Protein AF-0000000084939667 (afdb_homodimer)

Organism: Mesoplasma florum (strain ATCC 33453 / NBRC 100688 / NCTC 11704 / L1) (NCBI:txid265311)

Radius of gyration: 20.62 Å; Cα contacts (8 Å, |Δi|>4): 436; chains: 2; bounding box: 45×60×53 Å

InterPro domains:
  IPR002481 Ferric-uptake regulator [PF01475] (23-141)
  IPR002481 Ferric-uptake regulator [PTHR33202] (14-150)
  IPR036388 Winged helix-like DNA-binding domain superfamily [G3DSA:1.10.10.10] (3-91)
  IPR036390 Winged helix DNA-binding domain superfamily [SSF46785] (15-146)
  IPR043135 Ferric-uptake regulator, C-terminal domain [G3DSA:3.30.1490.190] (92-151)

Structure (mmCIF, N/CA/C/O backbone):
data_AF-0000000084939667-model_v1
#
loop_
_entity.id
_entity.type
_entity.pdbx_description
1 polymer 'Ferric uptake regulation protein'
#
loop_
_atom_site.group_PDB
_atom_site.id
_atom_site.type_symbol
_atom_site.label_atom_id
_atom_site.label_alt_id
_atom_site.label_comp_id
_atom_site.label_asym_id
_atom_site.label_entity_id
_atom_site.label_seq_id
_atom_site.pdbx_PDB_ins_code
_atom_site.Cartn_x
_atom_site.Cartn_y
_atom_site.Cartn_z
_atom_site.occupancy
_atom_site.B_iso_or_equiv
_atom_site.auth_seq_id
_atom_site.auth_comp_id
_atom_site.auth_asym_id
_atom_site.auth_atom_id
_atom_site.pdbx_PDB_model_num
ATOM 1 N N . MET A 1 1 ? 7.684 -29.828 5.605 1 62.41 1 MET A N 1
ATOM 2 C CA . MET A 1 1 ? 7.016 -29.484 4.355 1 62.41 1 MET A CA 1
ATOM 3 C C . MET A 1 1 ? 5.699 -28.766 4.629 1 62.41 1 MET A C 1
ATOM 5 O O . MET A 1 1 ? 4.977 -29.109 5.566 1 62.41 1 MET A O 1
ATOM 9 N N . LEU A 1 2 ? 5.535 -27.562 4.109 1 77.56 2 LEU A N 1
ATOM 10 C CA . LEU A 1 2 ? 4.297 -26.844 4.371 1 77.56 2 LEU A CA 1
ATOM 11 C C . LEU A 1 2 ? 3.088 -27.656 3.92 1 77.56 2 LEU A C 1
ATOM 13 O O . LEU A 1 2 ? 3.07 -28.172 2.805 1 77.56 2 LEU A O 1
ATOM 17 N N . LYS A 1 3 ? 2.248 -28.031 4.852 1 85.5 3 LYS A N 1
ATOM 18 C CA . LYS A 1 3 ? 1.064 -28.828 4.559 1 85.5 3 LYS A CA 1
ATOM 19 C C . LYS A 1 3 ? -0.112 -27.953 4.156 1 85.5 3 LYS A C 1
ATOM 21 O O . LYS A 1 3 ? -0.492 -27.031 4.895 1 85.5 3 LYS A O 1
ATOM 26 N N . LEU A 1 4 ? -0.623 -28.25 2.922 1 91.44 4 LEU A N 1
ATOM 27 C CA . LEU A 1 4 ? -1.782 -27.547 2.393 1 91.44 4 LEU A CA 1
ATOM 28 C C . LEU A 1 4 ? -3.045 -28.391 2.525 1 91.44 4 LEU A C 1
ATOM 30 O O . LEU A 1 4 ? -2.992 -29.609 2.395 1 91.44 4 LEU A O 1
ATOM 34 N N . ASN A 1 5 ? -4.09 -27.797 2.82 1 92.56 5 ASN A N 1
ATOM 35 C CA . ASN A 1 5 ? -5.359 -28.516 2.725 1 92.56 5 ASN A CA 1
ATOM 36 C C . ASN A 1 5 ? -5.809 -28.672 1.274 1 92.56 5 ASN A C 1
ATOM 38 O O . ASN A 1 5 ? -5.133 -28.188 0.358 1 92.56 5 ASN A O 1
ATOM 42 N N . LYS A 1 6 ? -6.887 -29.359 1.084 1 93.25 6 LYS A N 1
ATOM 43 C CA . LYS A 1 6 ? -7.309 -29.688 -0.272 1 93.25 6 LYS A CA 1
ATOM 44 C C . LYS A 1 6 ? -7.562 -28.438 -1.101 1 93.25 6 LYS A C 1
ATOM 46 O O . LYS A 1 6 ? -7.113 -28.344 -2.246 1 93.25 6 LYS A O 1
ATOM 51 N N . ILE A 1 7 ? -8.227 -27.484 -0.585 1 91.75 7 ILE A N 1
ATOM 52 C CA . ILE A 1 7 ? -8.562 -26.25 -1.286 1 91.75 7 ILE A CA 1
ATOM 53 C C . ILE A 1 7 ? -7.281 -25.484 -1.593 1 91.75 7 ILE A C 1
ATOM 55 O O . ILE A 1 7 ? -7.109 -24.969 -2.701 1 91.75 7 ILE A O 1
ATOM 59 N N . GLN A 1 8 ? -6.402 -25.422 -0.65 1 93.62 8 GLN A N 1
ATOM 60 C CA . GLN A 1 8 ? -5.125 -24.734 -0.808 1 93.62 8 GLN A CA 1
ATOM 61 C C . GLN A 1 8 ? -4.266 -25.422 -1.872 1 93.62 8 GLN A C 1
ATOM 63 O O . GLN A 1 8 ? -3.57 -24.75 -2.637 1 93.62 8 GLN A O 1
ATOM 68 N N . GLU A 1 9 ? -4.328 -26.703 -1.913 1 95.81 9 GLU A N 1
ATOM 69 C CA . GLU A 1 9 ? -3.576 -27.453 -2.91 1 95.81 9 GLU A CA 1
ATOM 70 C C . GLU A 1 9 ? -4.066 -27.156 -4.32 1 95.81 9 GLU A C 1
ATOM 72 O O . GLU A 1 9 ? -3.266 -27.016 -5.246 1 95.81 9 GLU A O 1
ATOM 77 N N . GLU A 1 10 ? -5.316 -27.094 -4.43 1 95.81 10 GLU A N 1
ATOM 78 C CA . GLU A 1 10 ? -5.895 -26.766 -5.73 1 95.81 10 GLU A CA 1
ATOM 79 C C . GLU A 1 10 ? -5.434 -25.391 -6.211 1 95.81 10 GLU A C 1
ATOM 81 O O . GLU A 1 10 ? -5.082 -25.234 -7.383 1 95.81 10 GLU A O 1
ATOM 86 N N . LYS A 1 11 ? -5.492 -24.484 -5.305 1 94.75 11 LYS A N 1
ATOM 87 C CA . LYS A 1 11 ? -5.023 -23.156 -5.641 1 94.75 11 LYS A CA 1
ATOM 88 C C . LYS A 1 11 ? -3.549 -23.172 -6.031 1 94.75 11 LYS A C 1
ATOM 90 O O . LYS A 1 11 ? -3.148 -22.5 -6.988 1 94.75 11 LYS A O 1
ATOM 95 N N . TYR A 1 12 ? -2.807 -23.922 -5.25 1 97 12 TYR A N 1
ATOM 96 C CA . TYR A 1 12 ? -1.383 -24.062 -5.539 1 97 12 TYR A CA 1
ATOM 97 C C . TYR A 1 12 ? -1.16 -24.578 -6.953 1 97 12 TYR A C 1
ATOM 99 O O . TYR A 1 12 ? -0.382 -24.016 -7.719 1 97 12 TYR A O 1
ATOM 107 N N . PHE A 1 13 ? -1.849 -25.547 -7.316 1 96.75 13 PHE A N 1
ATOM 108 C CA . PHE A 1 13 ? -1.651 -26.156 -8.625 1 96.75 13 PHE A CA 1
ATOM 109 C C . PHE A 1 13 ? -2.127 -25.234 -9.734 1 96.75 13 PHE A C 1
ATOM 111 O O . PHE A 1 13 ? -1.544 -25.219 -10.82 1 96.75 13 PHE A O 1
ATOM 118 N N . GLU A 1 14 ? -3.137 -24.547 -9.469 1 96.12 14 GLU A N 1
ATOM 119 C CA . GLU A 1 14 ? -3.6 -23.547 -10.438 1 96.12 14 GLU A CA 1
ATOM 120 C C . GLU A 1 14 ? -2.514 -22.516 -10.734 1 96.12 14 GLU A C 1
ATOM 122 O O . GLU A 1 14 ? -2.295 -22.156 -11.891 1 96.12 14 GLU A O 1
ATOM 127 N N . ILE A 1 15 ? -1.889 -22.094 -9.6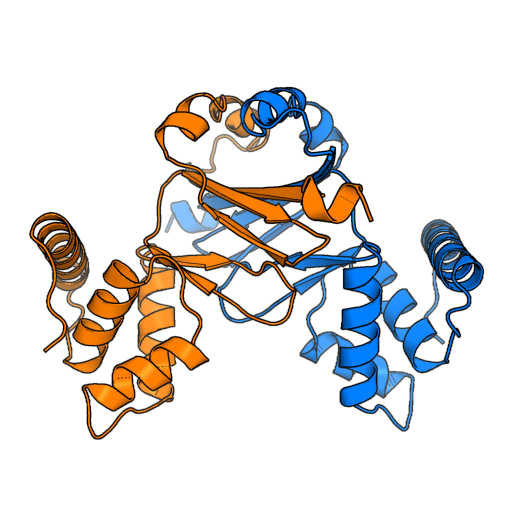95 1 96.38 15 ILE A N 1
ATOM 128 C CA . ILE A 1 15 ? -0.84 -21.094 -9.828 1 96.38 15 ILE A CA 1
ATOM 129 C C . ILE A 1 15 ? 0.353 -21.688 -10.578 1 96.38 15 ILE A C 1
ATOM 131 O O . ILE A 1 15 ? 0.899 -21.047 -11.484 1 96.38 15 ILE A O 1
ATOM 135 N N . ILE A 1 16 ? 0.692 -22.859 -10.234 1 96.56 16 ILE A N 1
ATOM 136 C CA . ILE A 1 16 ? 1.827 -23.531 -10.859 1 96.56 16 ILE A CA 1
ATOM 137 C C . ILE A 1 16 ? 1.563 -23.703 -12.352 1 96.56 16 ILE A C 1
ATOM 139 O O . ILE A 1 16 ? 2.453 -23.484 -13.18 1 96.56 16 ILE A O 1
ATOM 143 N N . ASP A 1 17 ? 0.384 -24.109 -12.656 1 96.31 17 ASP A N 1
ATOM 144 C CA . ASP A 1 17 ? 0.02 -24.297 -14.055 1 96.31 17 ASP A CA 1
ATOM 145 C C . ASP A 1 17 ? 0.129 -23 -14.844 1 96.31 17 ASP A C 1
ATOM 147 O O . ASP A 1 17 ? 0.617 -22.984 -15.977 1 96.31 17 ASP A O 1
ATOM 151 N N . LYS A 1 18 ? -0.34 -21.984 -14.227 1 94.94 18 LYS A N 1
ATOM 152 C CA . LYS A 1 18 ? -0.243 -20.672 -14.875 1 94.94 18 LYS A CA 1
ATOM 153 C C . LYS A 1 18 ? 1.211 -20.312 -15.156 1 94.94 18 LYS A C 1
ATOM 155 O O . LYS A 1 18 ? 1.523 -19.766 -16.219 1 94.94 18 LYS A O 1
ATOM 160 N N . LEU A 1 19 ? 2.084 -20.578 -14.234 1 96.25 19 LEU A N 1
ATOM 161 C CA . LEU A 1 19 ? 3.498 -20.266 -14.383 1 96.25 19 LEU A CA 1
ATOM 162 C C . LEU A 1 19 ? 4.152 -21.156 -15.43 1 96.25 19 LEU A C 1
ATOM 164 O O . LEU A 1 19 ? 4.973 -20.688 -16.219 1 96.25 19 LEU A O 1
ATOM 168 N N . LYS A 1 20 ? 3.732 -22.344 -15.461 1 95.38 20 LYS A N 1
ATOM 169 C CA . LYS A 1 20 ? 4.281 -23.297 -16.422 1 95.38 20 LYS A CA 1
ATOM 170 C C . LYS A 1 20 ? 3.91 -22.922 -17.844 1 95.38 20 LYS A C 1
ATOM 172 O O . LYS A 1 20 ? 4.73 -23.031 -18.766 1 95.38 20 LYS A O 1
ATOM 177 N N . VAL A 1 21 ? 2.723 -22.562 -18.047 1 94.88 21 VAL A N 1
ATOM 178 C CA . VAL A 1 21 ? 2.238 -22.156 -19.359 1 94.88 21 VAL A CA 1
ATOM 179 C C . VAL A 1 21 ? 3.109 -21.016 -19.906 1 94.88 21 VAL A C 1
ATOM 181 O O . VAL A 1 21 ? 3.35 -20.938 -21.109 1 94.88 21 VAL A O 1
ATOM 184 N N . LYS A 1 22 ? 3.637 -20.266 -19.047 1 94.5 22 LYS A N 1
ATOM 185 C CA . LYS A 1 22 ? 4.477 -19.141 -19.453 1 94.5 22 LYS A CA 1
ATOM 186 C C . LYS A 1 22 ? 5.953 -19.531 -19.453 1 94.5 22 LYS A C 1
ATOM 188 O O . LYS A 1 22 ? 6.824 -18.656 -19.516 1 94.5 22 LYS A O 1
ATOM 193 N N . SER A 1 23 ? 6.227 -20.734 -19.188 1 95.5 23 SER A N 1
ATOM 194 C CA . SER A 1 23 ? 7.562 -21.328 -19.219 1 95.5 23 SER A CA 1
ATOM 195 C C . SER A 1 23 ? 8.422 -20.797 -18.062 1 95.5 23 SER A C 1
ATOM 197 O O . SER A 1 23 ? 9.625 -20.594 -18.234 1 95.5 23 SER A O 1
ATOM 199 N N . ILE A 1 24 ? 7.742 -20.469 -17.062 1 95.06 24 ILE A N 1
ATOM 200 C CA . ILE A 1 24 ? 8.461 -20.031 -15.867 1 95.06 24 ILE A CA 1
ATOM 201 C C . ILE A 1 24 ? 8.797 -21.234 -14.992 1 95.06 24 ILE A C 1
ATOM 203 O O . ILE A 1 24 ? 7.914 -22.016 -14.641 1 95.06 24 ILE A O 1
ATOM 207 N N . LYS A 1 25 ? 10.016 -21.297 -14.664 1 95.44 25 LYS A N 1
ATOM 208 C CA . LYS A 1 25 ? 10.492 -22.422 -13.875 1 95.44 25 LYS A CA 1
ATOM 209 C C . LYS A 1 25 ? 9.992 -22.344 -12.438 1 95.44 25 LYS A C 1
ATOM 211 O O . LYS A 1 25 ? 10.031 -21.266 -11.828 1 95.44 25 LYS A O 1
ATOM 216 N N . ILE A 1 26 ? 9.594 -23.484 -11.953 1 95.88 26 ILE A N 1
ATOM 217 C CA . ILE A 1 26 ? 9.172 -23.562 -10.562 1 95.88 26 ILE A CA 1
ATOM 218 C C . ILE A 1 26 ? 10.336 -24.062 -9.703 1 95.88 26 ILE A C 1
ATOM 220 O O . ILE A 1 26 ? 10.562 -25.281 -9.602 1 95.88 26 ILE A O 1
ATOM 224 N N . THR A 1 27 ? 11.016 -23.172 -9.07 1 94.06 27 THR A N 1
ATOM 225 C CA . THR A 1 27 ? 12.094 -23.531 -8.156 1 94.06 27 THR A CA 1
ATOM 226 C C . THR A 1 27 ? 11.547 -23.828 -6.766 1 94.06 27 THR A C 1
ATOM 228 O O . THR A 1 27 ? 10.375 -23.578 -6.48 1 94.06 27 THR A O 1
ATOM 231 N N . GLU A 1 28 ? 12.391 -24.422 -5.977 1 93.5 28 GLU A N 1
ATOM 232 C CA . GLU A 1 28 ? 11.969 -24.75 -4.621 1 93.5 28 GLU A CA 1
ATOM 233 C C . GLU A 1 28 ? 11.547 -23.516 -3.846 1 93.5 28 GLU A C 1
ATOM 235 O O . GLU A 1 28 ? 10.523 -23.516 -3.154 1 93.5 28 GLU A O 1
ATOM 240 N N . ILE A 1 29 ? 12.289 -22.453 -3.926 1 94.38 29 ILE A N 1
ATOM 241 C CA . ILE A 1 29 ? 11.992 -21.219 -3.213 1 94.38 29 ILE A CA 1
ATOM 242 C C . ILE A 1 29 ? 10.68 -20.641 -3.721 1 94.38 29 ILE A C 1
ATOM 244 O O . ILE A 1 29 ? 9.836 -20.203 -2.928 1 94.38 29 ILE A O 1
ATOM 248 N N . ARG A 1 30 ? 10.492 -20.641 -5.016 1 95 30 ARG A N 1
ATOM 249 C CA . ARG A 1 30 ? 9.25 -20.125 -5.594 1 95 30 ARG A CA 1
ATOM 250 C C . ARG A 1 30 ? 8.047 -20.922 -5.102 1 95 30 ARG A C 1
ATOM 252 O O . ARG A 1 30 ? 7.031 -20.344 -4.703 1 95 30 ARG A O 1
ATOM 259 N N . SER A 1 31 ? 8.25 -22.188 -5.164 1 95.62 31 SER A N 1
ATOM 260 C CA . SER A 1 31 ? 7.191 -23.078 -4.711 1 95.62 31 SER A CA 1
ATOM 261 C C . SER A 1 31 ? 6.824 -22.812 -3.256 1 95.62 31 SER A C 1
ATOM 263 O O . SER A 1 31 ? 5.645 -22.703 -2.916 1 95.62 31 SER A O 1
ATOM 265 N N . ASN A 1 32 ? 7.781 -22.734 -2.434 1 96.12 32 ASN A N 1
ATOM 266 C CA . ASN A 1 32 ? 7.539 -22.516 -1.013 1 96.12 32 ASN A CA 1
ATOM 267 C C . ASN A 1 32 ? 6.91 -21.141 -0.759 1 96.12 32 ASN A C 1
ATOM 269 O O . ASN A 1 32 ? 6.031 -21.016 0.096 1 96.12 32 ASN A O 1
ATOM 273 N N . ILE A 1 33 ? 7.34 -20.141 -1.451 1 96.81 33 ILE A N 1
ATOM 274 C CA . ILE A 1 33 ? 6.777 -18.797 -1.314 1 96.81 33 ILE A CA 1
ATOM 275 C C . ILE A 1 33 ? 5.289 -18.828 -1.65 1 96.81 33 ILE A C 1
ATOM 277 O O . ILE A 1 33 ? 4.465 -18.297 -0.905 1 96.81 33 ILE A O 1
ATOM 281 N N . ILE A 1 34 ? 4.984 -19.516 -2.74 1 96.81 34 ILE A N 1
ATOM 282 C CA . ILE A 1 34 ? 3.596 -19.594 -3.176 1 96.81 34 ILE A CA 1
ATOM 283 C C . ILE A 1 34 ? 2.762 -20.297 -2.109 1 96.81 34 ILE A C 1
ATOM 285 O O . ILE A 1 34 ? 1.684 -19.828 -1.743 1 96.81 34 ILE A O 1
ATOM 289 N N . LYS A 1 35 ? 3.283 -21.359 -1.58 1 96.69 35 LYS A N 1
ATOM 290 C CA . LYS A 1 35 ? 2.572 -22.109 -0.545 1 96.69 35 LYS A CA 1
ATOM 291 C C . LYS A 1 35 ? 2.334 -21.234 0.689 1 96.69 35 LYS A C 1
ATOM 293 O O . LYS A 1 35 ? 1.229 -21.219 1.237 1 96.69 35 LYS A O 1
ATOM 298 N N . ILE A 1 36 ? 3.324 -20.562 1.09 1 96.75 36 ILE A N 1
ATOM 299 C CA . ILE A 1 36 ? 3.236 -19.734 2.289 1 96.75 36 ILE A CA 1
ATOM 300 C C . ILE A 1 36 ? 2.184 -18.641 2.088 1 96.75 36 ILE A C 1
ATOM 302 O O . ILE A 1 36 ? 1.391 -18.359 2.988 1 96.75 36 ILE A O 1
ATOM 306 N N . ILE A 1 37 ? 2.182 -18.031 0.915 1 96.38 37 ILE A N 1
ATOM 307 C CA . ILE A 1 37 ? 1.229 -16.969 0.633 1 96.38 37 ILE A CA 1
ATOM 308 C C . ILE A 1 37 ? -0.191 -17.531 0.639 1 96.38 37 ILE A C 1
ATOM 310 O O . ILE A 1 37 ? -1.113 -16.891 1.162 1 96.38 37 ILE A O 1
ATOM 314 N N . ILE A 1 38 ? -0.351 -18.656 0.086 1 95.12 38 ILE A N 1
ATOM 315 C CA . ILE A 1 38 ? -1.655 -19.312 0.045 1 95.12 38 ILE A CA 1
ATOM 316 C C . ILE A 1 38 ? -2.152 -19.562 1.467 1 95.12 38 ILE A C 1
ATOM 318 O O . ILE A 1 38 ? -3.318 -19.297 1.778 1 95.12 38 ILE A O 1
ATOM 322 N N . ILE A 1 39 ? -1.246 -19.906 2.359 1 93.94 39 ILE A N 1
ATOM 323 C CA . ILE A 1 39 ? -1.592 -20.297 3.725 1 93.94 39 ILE A CA 1
ATOM 324 C C . ILE A 1 39 ? -1.829 -19.047 4.562 1 93.94 39 ILE A C 1
ATOM 326 O O . ILE A 1 39 ? -2.773 -18.984 5.355 1 93.94 39 ILE A O 1
ATOM 330 N N . SER A 1 40 ? -1.054 -18.016 4.492 1 90.75 40 SER A N 1
ATOM 331 C CA . SER A 1 40 ? -1.014 -16.859 5.383 1 90.75 40 SER A CA 1
ATOM 332 C C . SER A 1 40 ? -2.086 -15.836 5.016 1 90.75 40 SER A C 1
ATOM 334 O O . SER A 1 40 ? -2.43 -14.969 5.824 1 90.75 40 SER A O 1
ATOM 336 N N . GLU A 1 41 ? -2.816 -15.758 3.971 1 82.31 41 GLU A N 1
ATOM 337 C CA . GLU A 1 41 ? -3.781 -14.781 3.471 1 82.31 41 GLU A CA 1
ATOM 338 C C . GLU A 1 41 ? -3.131 -13.414 3.273 1 82.31 41 GLU A C 1
ATOM 340 O O . GLU A 1 41 ? -3.32 -12.773 2.238 1 82.31 41 GLU A O 1
ATOM 345 N N . HIS A 1 42 ? -2.396 -12.883 4.309 1 89.88 42 HIS A N 1
ATOM 346 C CA . HIS A 1 42 ? -1.594 -11.664 4.23 1 89.88 42 HIS A CA 1
ATOM 347 C C . HIS A 1 42 ? -0.208 -11.883 4.832 1 89.88 42 HIS A C 1
ATOM 349 O O . HIS A 1 42 ? -0.083 -12.391 5.945 1 89.88 42 HIS A O 1
ATOM 355 N N . ILE A 1 43 ? 0.801 -11.422 4.066 1 94.75 43 ILE A N 1
ATOM 356 C CA . ILE A 1 43 ? 2.148 -11.625 4.59 1 94.75 43 ILE A CA 1
ATOM 357 C C . ILE A 1 43 ? 3.08 -10.547 4.051 1 94.75 43 ILE A C 1
ATOM 359 O O . ILE A 1 43 ? 2.941 -10.109 2.906 1 94.75 43 ILE A O 1
ATOM 363 N N . ASN A 1 44 ? 3.982 -10.133 4.906 1 95.31 44 ASN A N 1
ATOM 364 C CA . ASN A 1 44 ? 5.004 -9.211 4.422 1 95.31 44 ASN A CA 1
ATOM 365 C C . ASN A 1 44 ? 6.348 -9.914 4.242 1 95.31 44 ASN A C 1
ATOM 367 O O . ASN A 1 44 ? 6.488 -11.086 4.574 1 95.31 44 ASN A O 1
ATOM 371 N N . ILE A 1 45 ? 7.32 -9.258 3.691 1 96.19 45 ILE A N 1
ATOM 372 C CA . ILE A 1 45 ? 8.586 -9.875 3.311 1 96.19 45 ILE A CA 1
ATOM 373 C C . ILE A 1 45 ? 9.297 -10.406 4.555 1 96.19 45 ILE A C 1
ATOM 375 O O . ILE A 1 45 ? 9.883 -11.492 4.527 1 96.19 45 ILE A O 1
ATOM 379 N N . GLN A 1 46 ? 9.266 -9.641 5.566 1 95.19 46 GLN A N 1
ATOM 380 C CA . GLN A 1 46 ? 9.922 -10.078 6.797 1 95.19 46 GLN A CA 1
ATOM 381 C C . GLN A 1 46 ? 9.312 -11.383 7.309 1 95.19 46 GLN A C 1
ATOM 383 O O . GLN A 1 46 ? 10.031 -12.336 7.613 1 95.19 46 GLN A O 1
ATOM 388 N N . GLN A 1 47 ? 8.055 -11.438 7.465 1 95.25 47 GLN A N 1
ATOM 389 C CA . GLN A 1 47 ? 7.355 -12.648 7.898 1 95.25 47 GLN A CA 1
ATOM 390 C C . GLN A 1 47 ? 7.609 -13.805 6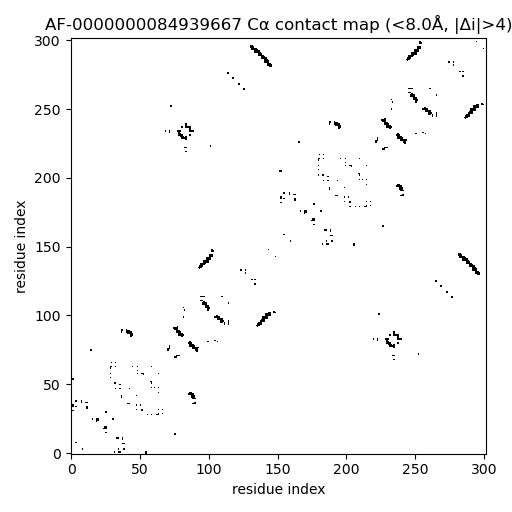.938 1 95.25 47 GLN A C 1
ATOM 392 O O . GLN A 1 47 ? 7.836 -14.938 7.371 1 95.25 47 GLN A O 1
ATOM 397 N N . LEU A 1 48 ? 7.508 -13.477 5.66 1 96.31 48 LEU A N 1
ATOM 398 C CA . LEU A 1 48 ? 7.754 -14.477 4.629 1 96.31 48 LEU A CA 1
ATOM 399 C C . LEU A 1 48 ? 9.148 -15.086 4.789 1 96.31 48 LEU A C 1
ATOM 401 O O . LEU A 1 48 ? 9.305 -16.312 4.742 1 96.31 48 LEU A O 1
ATOM 405 N N . THR A 1 49 ? 10.117 -14.266 4.992 1 96.25 49 THR A N 1
ATOM 406 C CA . THR A 1 49 ? 11.5 -14.695 5.137 1 96.25 49 THR A CA 1
ATOM 407 C C . THR A 1 49 ? 11.648 -15.633 6.332 1 96.25 49 THR A C 1
AT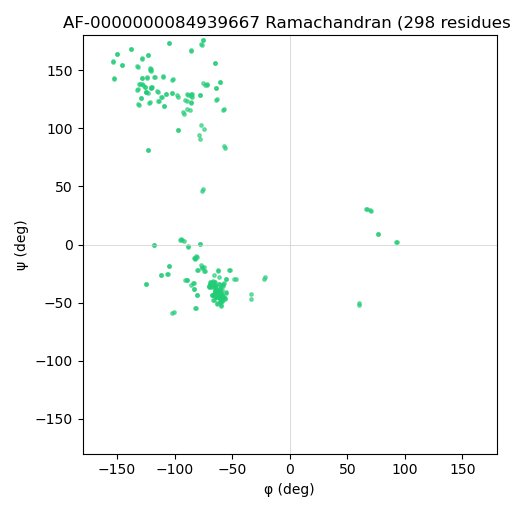OM 409 O O . THR A 1 49 ? 12.266 -16.703 6.223 1 96.25 49 THR A O 1
ATOM 412 N N . LEU A 1 50 ? 11.094 -15.258 7.359 1 95.12 50 LEU A N 1
ATOM 413 C CA . LEU A 1 50 ? 11.172 -16.062 8.57 1 95.12 50 LEU A CA 1
ATOM 414 C C . LEU A 1 50 ? 10.555 -17.438 8.344 1 95.12 50 LEU A C 1
ATOM 416 O O . LEU A 1 50 ? 11.117 -18.453 8.766 1 95.12 50 LEU A O 1
ATOM 420 N N . LYS A 1 51 ? 9.422 -17.453 7.742 1 95 51 LYS A N 1
ATOM 421 C CA . LYS A 1 51 ? 8.742 -18.719 7.48 1 95 51 LYS A CA 1
ATOM 422 C C . LYS A 1 51 ? 9.547 -19.578 6.512 1 95 51 LYS A C 1
ATOM 424 O O . LYS A 1 51 ? 9.602 -20.812 6.66 1 95 51 LYS A O 1
ATOM 429 N N . LEU A 1 52 ? 10.109 -18.922 5.531 1 95.31 52 LEU A N 1
ATOM 430 C CA . LEU A 1 52 ? 10.922 -19.641 4.559 1 95.31 52 LEU A CA 1
ATOM 431 C C . LEU A 1 52 ? 12.125 -20.297 5.23 1 95.31 52 LEU A C 1
ATOM 433 O O . LEU A 1 52 ? 12.484 -21.438 4.918 1 95.31 52 LEU A O 1
ATOM 437 N N . GLU A 1 53 ? 12.766 -19.531 6.098 1 93.75 53 GLU A N 1
ATOM 438 C CA . GLU A 1 53 ? 13.977 -20 6.77 1 93.75 53 GLU A CA 1
ATOM 439 C C . GLU A 1 53 ? 13.703 -21.219 7.633 1 93.75 53 GLU A C 1
ATOM 441 O O . GLU A 1 53 ? 14.617 -21.984 7.957 1 93.75 53 GLU A O 1
ATOM 446 N N . LYS A 1 54 ? 12.516 -21.391 8 1 92 54 LYS A N 1
ATOM 447 C CA . LYS A 1 54 ? 12.141 -22.578 8.766 1 92 54 LYS A CA 1
ATOM 448 C C . LYS A 1 54 ? 12.109 -23.828 7.883 1 92 54 LYS A C 1
ATOM 450 O O . LYS A 1 54 ? 12.289 -24.938 8.367 1 92 54 LYS A O 1
ATOM 455 N N . ASN A 1 55 ? 11.945 -23.578 6.641 1 88.19 55 ASN A N 1
ATOM 456 C CA . ASN A 1 55 ? 11.719 -24.703 5.746 1 88.19 55 ASN A CA 1
ATOM 457 C C . ASN A 1 55 ? 12.898 -24.922 4.797 1 88.19 55 ASN A C 1
ATOM 459 O O . ASN A 1 55 ? 13.07 -26 4.246 1 88.19 55 ASN A O 1
ATOM 463 N N . LEU A 1 56 ? 13.594 -23.844 4.57 1 90.19 56 LEU A N 1
ATOM 464 C CA . LEU A 1 56 ? 14.695 -23.906 3.625 1 90.19 56 LEU A CA 1
ATOM 465 C C . LEU A 1 56 ? 16 -23.453 4.281 1 90.19 56 LEU A C 1
ATOM 467 O O . LEU A 1 56 ? 16 -22.516 5.078 1 90.19 56 LEU A O 1
ATOM 471 N N . SER A 1 57 ? 17.141 -23.984 4.004 1 85.69 57 SER A N 1
ATOM 472 C CA . SER A 1 57 ? 18.422 -23.703 4.641 1 85.69 57 SER A CA 1
ATOM 473 C C . SER A 1 57 ? 19.094 -22.484 4.02 1 85.69 57 SER A C 1
ATOM 475 O O . SER A 1 57 ? 19.797 -21.734 4.707 1 85.69 57 SER A O 1
ATOM 477 N N . ASN A 1 58 ? 18.938 -22.25 2.797 1 85.62 58 ASN A N 1
ATOM 478 C CA . ASN A 1 58 ? 19.609 -21.156 2.113 1 85.62 58 ASN A CA 1
ATOM 479 C C . ASN A 1 58 ? 18.609 -20.219 1.439 1 85.62 58 ASN A C 1
ATOM 481 O O . ASN A 1 58 ? 18.375 -20.328 0.237 1 85.62 58 ASN A O 1
ATOM 485 N N . VAL A 1 59 ? 18.125 -19.406 2.295 1 86.75 59 VAL A N 1
ATOM 486 C CA . VAL A 1 59 ? 17.141 -18.484 1.74 1 86.75 59 VAL A CA 1
ATOM 487 C C . VAL A 1 59 ? 17.828 -17.188 1.297 1 86.75 59 VAL A C 1
ATOM 489 O O . VAL A 1 59 ? 18.422 -16.484 2.113 1 86.75 59 VAL A O 1
ATOM 492 N N . ASN A 1 60 ? 17.828 -16.953 0.047 1 90.94 60 ASN A N 1
ATOM 493 C CA . ASN A 1 60 ? 18.375 -15.75 -0.567 1 90.94 60 ASN A CA 1
ATOM 494 C C . ASN A 1 60 ? 17.312 -14.664 -0.708 1 90.94 60 ASN A C 1
ATOM 496 O O . ASN A 1 60 ? 16.281 -14.875 -1.35 1 90.94 60 ASN A O 1
ATOM 500 N N . LEU A 1 61 ? 17.641 -13.523 -0.135 1 92.31 61 LEU A N 1
ATOM 501 C CA . LEU A 1 61 ? 16.703 -12.414 -0.134 1 92.31 61 LEU A CA 1
ATOM 502 C C . LEU A 1 61 ? 16.375 -11.977 -1.559 1 92.31 61 LEU A C 1
ATOM 504 O O . LEU A 1 61 ? 15.234 -11.617 -1.859 1 92.31 61 LEU A O 1
ATOM 508 N N . ALA A 1 62 ? 17.375 -11.953 -2.371 1 94.75 62 ALA A N 1
ATOM 509 C CA . ALA A 1 62 ? 17.156 -11.555 -3.758 1 94.75 62 ALA A CA 1
ATOM 510 C C . ALA A 1 62 ? 16.141 -12.469 -4.441 1 94.75 62 ALA A C 1
ATOM 512 O O . ALA A 1 62 ? 15.305 -12 -5.215 1 94.75 62 ALA A O 1
ATOM 513 N N . SER A 1 63 ? 16.203 -13.766 -4.156 1 94.88 63 SER A N 1
ATOM 514 C CA . SER A 1 63 ? 15.273 -14.727 -4.742 1 94.88 63 SER A CA 1
ATOM 515 C C . SER A 1 63 ? 13.844 -14.477 -4.273 1 94.88 63 SER A C 1
ATOM 517 O O . SER A 1 63 ? 12.898 -14.656 -5.039 1 94.88 63 SER A O 1
ATOM 519 N N . ILE A 1 64 ? 13.734 -14.062 -3.02 1 96.56 64 ILE A N 1
ATOM 520 C CA . ILE A 1 64 ? 12.422 -13.742 -2.477 1 96.56 64 ILE A CA 1
ATOM 521 C C . ILE A 1 64 ? 11.82 -12.562 -3.242 1 96.56 64 ILE A C 1
ATOM 523 O O . ILE A 1 64 ? 10.695 -12.648 -3.74 1 96.56 64 ILE A O 1
ATOM 527 N N . TYR A 1 65 ? 12.57 -11.539 -3.361 1 96.38 65 TYR A N 1
ATOM 528 C CA . TYR A 1 65 ? 12.078 -10.336 -4.035 1 96.38 65 TYR A CA 1
ATOM 529 C C . TYR A 1 65 ? 11.773 -10.625 -5.5 1 96.38 65 TYR A C 1
ATOM 531 O O . TYR A 1 65 ? 10.781 -10.133 -6.043 1 96.38 65 TYR A O 1
ATOM 539 N N . ASN A 1 66 ? 12.656 -11.43 -6.105 1 96.38 66 ASN A N 1
ATOM 540 C CA . ASN A 1 66 ? 12.445 -11.781 -7.504 1 96.38 66 ASN A CA 1
ATOM 541 C C . ASN A 1 66 ? 11.148 -12.562 -7.695 1 96.38 66 ASN A C 1
ATOM 543 O O . ASN A 1 66 ? 10.422 -12.344 -8.672 1 96.38 66 ASN A O 1
ATOM 547 N N . THR A 1 67 ? 10.969 -13.461 -6.809 1 97.06 67 THR A N 1
ATOM 548 C CA . THR A 1 67 ? 9.75 -14.25 -6.887 1 97.06 67 THR A CA 1
ATOM 549 C C . THR A 1 67 ? 8.523 -13.375 -6.676 1 97.06 67 THR A C 1
ATOM 551 O O . THR A 1 67 ? 7.539 -13.477 -7.414 1 97.06 67 THR A O 1
ATOM 554 N N . ILE A 1 68 ? 8.578 -12.5 -5.676 1 97.44 68 ILE A N 1
ATOM 555 C CA . ILE A 1 68 ? 7.473 -11.594 -5.395 1 97.44 68 ILE A CA 1
ATOM 556 C C . ILE A 1 68 ? 7.203 -10.711 -6.613 1 97.44 68 ILE A C 1
ATOM 558 O O . ILE A 1 68 ? 6.055 -10.547 -7.023 1 97.44 68 ILE A O 1
ATOM 562 N N . ASP A 1 69 ? 8.258 -10.234 -7.188 1 95.44 69 ASP A N 1
ATOM 563 C CA . ASP A 1 69 ? 8.125 -9.414 -8.383 1 95.44 69 ASP A CA 1
ATOM 564 C C . ASP A 1 69 ? 7.434 -10.188 -9.508 1 95.44 69 ASP A C 1
ATOM 566 O O . ASP A 1 69 ? 6.551 -9.656 -10.18 1 95.44 69 ASP A O 1
ATOM 570 N N . LEU A 1 70 ? 7.848 -11.344 -9.68 1 95.56 70 LEU A N 1
ATOM 571 C CA . LEU A 1 70 ? 7.285 -12.211 -10.711 1 95.56 70 LEU A CA 1
ATOM 572 C C . LEU A 1 70 ? 5.797 -12.438 -10.477 1 95.56 70 LEU A C 1
ATOM 574 O O . LEU A 1 70 ? 4.984 -12.289 -11.391 1 95.56 70 LEU A O 1
ATOM 578 N N . LEU A 1 71 ? 5.426 -12.789 -9.281 1 96.38 71 LEU A N 1
ATOM 579 C CA . LEU A 1 71 ? 4.043 -13.109 -8.945 1 96.38 71 LEU A CA 1
ATOM 580 C C . LEU A 1 71 ? 3.156 -11.875 -9.086 1 96.38 71 LEU A C 1
ATOM 582 O O . LEU A 1 71 ? 1.991 -11.977 -9.477 1 96.38 71 LEU A O 1
ATOM 586 N N . LEU A 1 72 ? 3.691 -10.711 -8.766 1 93.69 72 LEU A N 1
ATOM 587 C CA . LEU A 1 72 ? 2.969 -9.461 -8.953 1 93.69 72 LEU A CA 1
ATOM 588 C C . LEU A 1 72 ? 2.75 -9.18 -10.438 1 93.69 72 LEU A C 1
ATOM 590 O O . LEU A 1 72 ? 1.636 -8.852 -10.852 1 93.69 72 LEU A O 1
ATOM 594 N N . LYS A 1 73 ? 3.807 -9.328 -11.18 1 90.19 73 LYS A N 1
ATOM 595 C CA . LYS A 1 73 ? 3.75 -9.078 -12.617 1 90.19 73 LYS A CA 1
ATOM 596 C C . LYS A 1 73 ? 2.713 -9.977 -13.289 1 90.19 73 LYS A C 1
ATOM 598 O O . LYS A 1 73 ? 2.004 -9.539 -14.195 1 90.19 73 LYS A O 1
ATOM 603 N N . GLU A 1 74 ? 2.609 -11.148 -12.781 1 90.5 74 GLU A N 1
ATOM 604 C CA . GLU A 1 74 ? 1.694 -12.117 -13.367 1 90.5 74 GLU A CA 1
ATOM 605 C C . GLU A 1 74 ? 0.3 -12 -12.758 1 90.5 74 GLU A C 1
ATOM 607 O O . GLU A 1 74 ? -0.579 -12.812 -13.047 1 90.5 74 GLU A O 1
ATOM 612 N N . HIS A 1 75 ? 0.135 -11.172 -11.852 1 89.75 75 HIS A N 1
ATOM 613 C CA . HIS A 1 75 ? -1.149 -10.891 -11.219 1 89.75 75 HIS A CA 1
ATOM 614 C C . HIS A 1 75 ? -1.644 -12.086 -10.422 1 89.75 75 HIS A C 1
ATOM 616 O O . HIS A 1 75 ? -2.842 -12.375 -10.406 1 89.75 75 HIS A O 1
ATOM 622 N N . ILE A 1 76 ? -0.745 -12.758 -9.961 1 93.62 76 ILE A N 1
ATOM 623 C CA . ILE A 1 76 ? -1.068 -13.891 -9.094 1 93.62 76 ILE A CA 1
ATOM 624 C C . ILE A 1 76 ? -1.296 -13.406 -7.668 1 93.62 76 ILE A C 1
ATOM 626 O O . ILE A 1 76 ? -2.178 -13.906 -6.965 1 93.62 76 ILE A O 1
ATOM 630 N N . ILE A 1 77 ? -0.463 -12.414 -7.273 1 94.88 77 ILE A N 1
ATOM 631 C CA . ILE A 1 77 ? -0.639 -11.797 -5.965 1 94.88 77 ILE A CA 1
ATOM 632 C C . ILE A 1 77 ? -0.835 -10.297 -6.121 1 94.88 77 ILE A C 1
ATOM 634 O O . ILE A 1 77 ? -0.552 -9.734 -7.184 1 94.88 77 ILE A O 1
ATOM 638 N N . THR A 1 78 ? -1.355 -9.68 -5.039 1 92.81 78 THR A N 1
ATOM 639 C CA . THR A 1 78 ? -1.499 -8.227 -4.934 1 92.81 78 THR A CA 1
ATOM 640 C C . THR A 1 78 ? -0.875 -7.715 -3.639 1 92.81 78 THR A C 1
ATOM 642 O O . THR A 1 78 ? -0.529 -8.5 -2.756 1 92.81 78 THR A O 1
ATOM 645 N N . SER A 1 79 ? -0.586 -6.484 -3.648 1 94.31 79 SER A N 1
ATOM 646 C CA . SER A 1 79 ? 0.056 -5.871 -2.488 1 94.31 79 SER A CA 1
ATOM 647 C C . SER A 1 79 ? -0.791 -4.738 -1.922 1 94.31 79 SER A C 1
ATOM 649 O O . SER A 1 79 ? -1.545 -4.094 -2.654 1 94.31 79 SER A O 1
ATOM 651 N N . ASN A 1 80 ? -0.635 -4.539 -0.626 1 92.5 80 ASN A N 1
ATOM 652 C CA . ASN A 1 80 ? -1.305 -3.457 0.084 1 92.5 80 ASN A CA 1
ATOM 653 C C . ASN A 1 80 ? -0.433 -2.898 1.205 1 92.5 80 ASN A C 1
ATOM 655 O O . ASN A 1 80 ? 0.462 -3.584 1.701 1 92.5 80 ASN A O 1
ATOM 659 N N . THR A 1 81 ? -0.681 -1.676 1.531 1 94 81 THR A N 1
ATOM 660 C CA . THR A 1 81 ? -0.12 -1.104 2.752 1 94 81 THR A CA 1
ATOM 661 C C . THR A 1 81 ? -1.209 -0.435 3.584 1 94 81 THR A C 1
ATOM 663 O O . THR A 1 81 ? -1.914 0.452 3.098 1 94 81 THR A O 1
ATOM 666 N N . PHE A 1 82 ? -1.303 -0.842 4.859 1 88.62 82 PHE A N 1
ATOM 667 C CA . PHE A 1 82 ? -2.363 -0.351 5.73 1 88.62 82 PHE A CA 1
ATOM 668 C C . PHE A 1 82 ? -1.812 0.646 6.746 1 88.62 82 PHE A C 1
ATOM 670 O O . PHE A 1 82 ? -2.543 1.507 7.238 1 88.62 82 PHE A O 1
ATOM 677 N N . ASP A 1 83 ? -0.517 0.503 7.023 1 88.5 83 ASP A N 1
ATOM 678 C CA . ASP A 1 83 ? 0.043 1.308 8.102 1 88.5 83 ASP A CA 1
ATOM 679 C C . ASP A 1 83 ? 1.121 2.254 7.582 1 88.5 83 ASP A C 1
ATOM 681 O O . ASP A 1 83 ? 1.762 2.963 8.359 1 88.5 83 ASP A O 1
ATOM 685 N N . GLY A 1 84 ? 1.356 2.176 6.277 1 92.25 84 GLY A N 1
ATOM 686 C CA . GLY A 1 84 ? 2.344 3.059 5.676 1 92.25 84 GLY A CA 1
ATOM 687 C C . GLY A 1 84 ? 3.773 2.629 5.949 1 92.25 84 GLY A C 1
ATOM 688 O O . GLY A 1 84 ? 4.715 3.365 5.648 1 92.25 84 GLY A O 1
ATOM 689 N N . LYS A 1 85 ? 3.99 1.454 6.512 1 92.19 85 LYS A N 1
ATOM 690 C CA . LYS A 1 85 ? 5.328 0.99 6.871 1 92.19 85 LYS A CA 1
ATOM 691 C C . LYS A 1 85 ? 5.633 -0.36 6.23 1 92.19 85 LYS A C 1
ATOM 693 O O . LYS A 1 85 ? 6.766 -0.614 5.816 1 92.19 85 LYS A O 1
ATOM 698 N N . ASN A 1 86 ? 4.652 -1.067 6.137 1 93.06 86 ASN A N 1
ATOM 699 C CA . ASN A 1 86 ? 4.824 -2.418 5.613 1 93.06 86 ASN A CA 1
ATOM 700 C C . ASN A 1 86 ? 3.984 -2.645 4.359 1 93.06 86 ASN A C 1
ATOM 702 O O . ASN A 1 86 ? 2.91 -2.061 4.211 1 93.06 86 ASN A O 1
ATOM 706 N N . ILE A 1 87 ? 4.527 -3.492 3.527 1 96 87 ILE A N 1
ATOM 707 C CA . ILE A 1 87 ? 3.771 -3.965 2.371 1 96 87 ILE A CA 1
ATOM 708 C C . ILE A 1 87 ? 3.352 -5.418 2.584 1 96 87 ILE A C 1
ATOM 710 O O . ILE A 1 87 ? 4.176 -6.258 2.953 1 96 87 ILE A O 1
ATOM 714 N N . TRP A 1 88 ? 2.141 -5.617 2.385 1 94.38 88 TRP A N 1
ATOM 715 C CA . TRP A 1 88 ? 1.585 -6.957 2.549 1 94.38 88 TRP A CA 1
ATOM 716 C C . TRP A 1 88 ? 1.189 -7.551 1.203 1 94.38 88 TRP A C 1
ATOM 718 O O . TRP A 1 88 ? 0.666 -6.848 0.336 1 94.38 88 TRP A O 1
ATOM 728 N N . TYR A 1 89 ? 1.396 -8.859 1.149 1 96.19 89 TYR A N 1
ATOM 729 C CA . TYR A 1 89 ? 1.074 -9.578 -0.076 1 96.19 89 TYR A CA 1
ATOM 730 C C . TYR A 1 89 ? -0.007 -10.625 0.174 1 96.19 89 TYR A C 1
ATOM 732 O O . TYR A 1 89 ? -0.049 -11.242 1.242 1 96.19 89 TYR A O 1
ATOM 740 N N . GLU A 1 90 ? -0.865 -10.797 -0.815 1 94.19 90 GLU A N 1
ATOM 741 C CA . GLU A 1 90 ? -1.934 -11.797 -0.778 1 94.19 90 GLU A CA 1
ATOM 742 C C . GLU A 1 90 ? -2.275 -12.289 -2.18 1 94.19 90 GLU A C 1
ATOM 744 O O . GLU A 1 90 ? -1.905 -11.664 -3.174 1 94.19 90 GLU A O 1
ATOM 749 N N . LEU A 1 91 ? -2.986 -13.43 -2.197 1 93.5 91 LEU A N 1
ATOM 750 C CA . LEU A 1 91 ? -3.439 -13.906 -3.5 1 93.5 91 LEU A CA 1
ATOM 751 C C . LEU A 1 91 ? -4.352 -12.883 -4.168 1 93.5 91 LEU A C 1
ATOM 753 O O . LEU A 1 91 ? -5.203 -12.281 -3.508 1 93.5 91 LEU A O 1
ATOM 757 N N . SER A 1 92 ? -4.156 -12.766 -5.43 1 89.88 92 SER A N 1
ATOM 758 C CA . SER A 1 92 ? -4.922 -11.773 -6.18 1 89.88 92 SER A CA 1
ATOM 759 C C . SER A 1 92 ? -6.359 -12.234 -6.391 1 89.88 92 SER A C 1
ATOM 761 O O . SER A 1 92 ? -6.613 -13.414 -6.652 1 89.88 92 SER A O 1
ATOM 763 N N . THR A 1 93 ? -7.211 -11.273 -6.23 1 83.19 93 THR A N 1
ATOM 764 C CA . THR A 1 93 ? -8.609 -11.445 -6.602 1 83.19 93 THR A CA 1
ATOM 765 C C . THR A 1 93 ? -9.102 -10.258 -7.426 1 83.19 93 THR A C 1
ATOM 767 O O . THR A 1 93 ? -8.469 -9.203 -7.441 1 83.19 93 THR A O 1
ATOM 770 N N . ASN A 1 94 ? -10.102 -10.523 -8.25 1 77.5 94 ASN A N 1
ATOM 771 C CA . ASN A 1 94 ? -10.633 -9.453 -9.086 1 77.5 94 ASN A CA 1
ATOM 772 C C . ASN A 1 94 ? -11.078 -8.25 -8.258 1 77.5 94 ASN A C 1
ATOM 774 O O . ASN A 1 94 ? -10.922 -7.105 -8.68 1 77.5 94 ASN A O 1
ATOM 778 N N . LYS A 1 95 ? -11.695 -8.633 -7.164 1 79.5 95 LYS A N 1
ATOM 779 C CA . LYS A 1 95 ? -12.141 -7.594 -6.234 1 79.5 95 LYS A CA 1
ATOM 780 C C . LYS A 1 95 ? -11.727 -7.926 -4.805 1 79.5 95 LYS A C 1
ATOM 782 O O . LYS A 1 95 ? -11.992 -9.031 -4.316 1 79.5 95 LYS A O 1
ATOM 787 N N . SER A 1 96 ? -10.977 -7.035 -4.273 1 85.44 96 SER A N 1
ATOM 788 C CA . SER A 1 96 ? -10.578 -7.227 -2.885 1 85.44 96 SER A CA 1
ATOM 789 C C . SER A 1 96 ? -10.922 -6.008 -2.037 1 85.44 96 SER A C 1
ATOM 791 O O . SER A 1 96 ? -10.82 -4.871 -2.506 1 85.44 96 SER A O 1
ATOM 793 N N . ALA A 1 97 ? -11.453 -6.285 -0.891 1 85.75 97 ALA A N 1
ATOM 794 C CA . ALA A 1 97 ? -11.766 -5.207 0.039 1 85.75 97 ALA A CA 1
ATOM 795 C C . ALA A 1 97 ? -11.234 -5.512 1.437 1 85.75 97 ALA A C 1
ATOM 797 O O . ALA A 1 97 ? -11.305 -6.652 1.897 1 85.75 97 ALA A O 1
ATOM 798 N N . HIS A 1 98 ? -10.688 -4.512 2.035 1 89.5 98 HIS A N 1
ATOM 799 C CA . HIS A 1 98 ? -10.195 -4.617 3.406 1 89.5 98 HIS A CA 1
ATOM 800 C C . HIS A 1 98 ? -10.75 -3.492 4.277 1 89.5 98 HIS A C 1
ATOM 802 O O . HIS A 1 98 ? -10.953 -2.373 3.799 1 89.5 98 HIS A O 1
ATOM 808 N N . ILE A 1 99 ? -11.016 -3.91 5.535 1 86.88 99 ILE A N 1
ATOM 809 C CA . ILE A 1 99 ? -11.391 -2.926 6.543 1 86.88 99 ILE A CA 1
ATOM 810 C C . ILE A 1 99 ? -10.281 -2.812 7.586 1 86.88 99 ILE A C 1
ATOM 812 O O . ILE A 1 99 ? -9.773 -3.824 8.078 1 86.88 99 ILE A O 1
ATOM 816 N N . LYS A 1 100 ? -9.898 -1.634 7.766 1 88.38 100 LYS A N 1
ATOM 817 C CA . LYS A 1 100 ? -8.875 -1.373 8.773 1 88.38 100 LYS A CA 1
ATOM 818 C C . LYS A 1 100 ? -9.391 -0.407 9.836 1 88.38 100 LYS A C 1
ATOM 820 O O . LYS A 1 100 ? -9.961 0.636 9.516 1 88.38 100 LYS A O 1
ATOM 825 N N . CYS A 1 101 ? -9.141 -0.739 11.062 1 87.5 101 CYS A N 1
ATOM 826 C CA . CYS A 1 101 ? -9.406 0.204 12.148 1 87.5 101 CYS A CA 1
ATOM 827 C C . CYS A 1 101 ? -8.234 1.152 12.344 1 87.5 101 CYS A C 1
ATOM 829 O O . CYS A 1 101 ? -7.117 0.712 12.625 1 87.5 101 CYS A O 1
ATOM 831 N N . ASP A 1 102 ? -8.508 2.363 12.336 1 85.81 102 ASP A N 1
ATOM 832 C CA . ASP A 1 102 ? -7.434 3.344 12.453 1 85.81 102 ASP A CA 1
ATOM 833 C C . ASP A 1 102 ? -7.043 3.555 13.914 1 85.81 102 ASP A C 1
ATOM 835 O O . ASP A 1 102 ? -6.004 4.156 14.203 1 85.81 102 ASP A O 1
ATOM 839 N N . GLY A 1 103 ? -7.781 3.078 14.773 1 83.75 103 GLY A N 1
ATOM 840 C CA . GLY A 1 103 ? -7.461 3.166 16.188 1 83.75 103 GLY A CA 1
ATOM 841 C C . GLY A 1 103 ? -6.496 2.092 16.656 1 83.75 103 GLY A C 1
ATOM 842 O O . GLY A 1 103 ? -5.418 2.4 17.156 1 83.75 103 GLY A O 1
ATOM 843 N N . CYS A 1 104 ? -6.801 0.903 16.438 1 86.88 104 CYS A N 1
ATOM 844 C CA . CYS A 1 104 ? -6.004 -0.202 16.953 1 86.88 104 CYS A CA 1
ATOM 845 C C . CYS A 1 104 ? -5.168 -0.839 15.844 1 86.88 104 CYS A C 1
ATOM 847 O O . CYS A 1 104 ? -4.242 -1.601 16.125 1 86.88 104 CYS A O 1
ATOM 849 N N . GLY A 1 105 ? -5.512 -0.609 14.594 1 85.56 105 GLY A N 1
ATOM 850 C CA . GLY A 1 105 ? -4.703 -1.116 13.5 1 85.56 105 GLY A CA 1
ATOM 851 C C . GLY A 1 105 ? -5.164 -2.471 12.992 1 85.56 105 GLY A C 1
ATOM 852 O O . GLY A 1 105 ? -4.578 -3.025 12.062 1 85.56 105 GLY A O 1
ATOM 853 N N . LYS A 1 106 ? -6.207 -2.975 13.547 1 87.25 106 LYS A N 1
ATOM 854 C CA . LYS A 1 106 ? -6.715 -4.277 13.125 1 87.25 106 LYS A CA 1
ATOM 855 C C . LYS A 1 106 ? -7.191 -4.234 11.672 1 87.25 106 LYS A C 1
ATOM 857 O O . LYS A 1 106 ? -7.871 -3.291 11.266 1 87.25 106 LYS A O 1
ATOM 862 N N . ILE A 1 107 ? -6.809 -5.262 10.891 1 86.25 107 ILE A N 1
ATOM 863 C CA . ILE A 1 107 ? -7.191 -5.352 9.484 1 86.25 107 ILE A CA 1
ATOM 864 C C . ILE A 1 107 ? -8.094 -6.566 9.273 1 86.25 107 ILE A C 1
ATOM 866 O O . ILE A 1 107 ? -7.809 -7.652 9.781 1 86.25 107 ILE A O 1
ATOM 870 N N . GLU A 1 108 ? -9.156 -6.352 8.594 1 84.06 108 GLU A N 1
ATOM 871 C CA . GLU A 1 108 ? -10.086 -7.434 8.281 1 84.06 108 GLU A CA 1
ATOM 872 C C . GLU A 1 108 ? -10.328 -7.535 6.777 1 84.06 108 GLU A C 1
ATOM 874 O O . GLU A 1 108 ? -10.609 -6.531 6.121 1 84.06 108 GLU A O 1
ATOM 879 N N . HIS A 1 109 ? -10.211 -8.758 6.246 1 84.56 109 HIS A N 1
ATOM 880 C CA . HIS A 1 109 ? -10.562 -9.031 4.855 1 84.56 109 HIS A CA 1
ATOM 881 C C . HIS A 1 109 ? -12.07 -9.148 4.68 1 84.56 109 HIS A C 1
ATOM 883 O O . HIS A 1 109 ? -12.727 -9.891 5.418 1 84.56 109 HIS A O 1
ATOM 889 N N . VAL A 1 110 ? -12.531 -8.406 3.73 1 81.25 110 VAL A N 1
ATOM 890 C CA . VAL A 1 110 ? -13.961 -8.484 3.447 1 81.25 110 VAL A CA 1
ATOM 891 C C . VAL A 1 110 ? -14.234 -9.633 2.484 1 81.25 110 VAL A C 1
ATOM 893 O O . VAL A 1 110 ? -13.57 -9.766 1.455 1 81.25 110 VAL A O 1
ATOM 896 N N . SER A 1 111 ? -15.148 -10.445 2.822 1 75.12 111 SER A N 1
ATOM 897 C CA . SER A 1 111 ? -15.461 -11.625 2.02 1 75.12 111 SER A CA 1
ATOM 898 C C . SER A 1 111 ? -16.016 -11.234 0.654 1 75.12 111 SER A C 1
ATOM 900 O O . SER A 1 111 ? -16.625 -10.172 0.507 1 75.12 111 SER A O 1
ATOM 902 N N . ALA A 1 112 ? -15.852 -12.172 -0.296 1 69.69 112 ALA A N 1
ATOM 903 C CA . ALA A 1 112 ? -16.297 -11.961 -1.674 1 69.69 112 ALA A CA 1
ATOM 904 C C . ALA A 1 112 ? -17.797 -11.742 -1.746 1 69.69 112 ALA A C 1
ATOM 906 O O . ALA A 1 112 ? -18.281 -10.969 -2.574 1 69.69 112 ALA A O 1
ATOM 907 N N . ASP A 1 113 ? -18.516 -12.383 -0.907 1 66.88 113 ASP A N 1
ATOM 908 C CA . ASP A 1 113 ? -19.969 -12.281 -0.91 1 66.88 113 ASP A CA 1
ATOM 909 C C . ASP A 1 113 ? -20.422 -10.8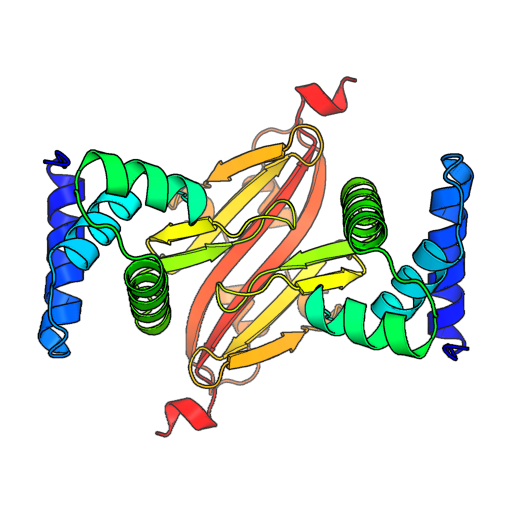75 -0.533 1 66.88 113 ASP A C 1
ATOM 911 O O . ASP A 1 113 ? -21.453 -10.391 -1.028 1 66.88 113 ASP A O 1
ATOM 915 N N . LYS A 1 114 ? -19.703 -10.258 0.273 1 67.38 114 LYS A N 1
ATOM 916 C CA . LYS A 1 114 ? -20.047 -8.914 0.724 1 67.38 114 LYS A CA 1
ATOM 917 C C . LYS A 1 114 ? -19.641 -7.867 -0.308 1 67.38 114 LYS A C 1
ATOM 919 O O . LYS A 1 114 ? -20.266 -6.801 -0.388 1 67.38 114 LYS A O 1
ATOM 924 N N . ILE A 1 115 ? -18.734 -8.266 -1.104 1 65.81 115 ILE A N 1
ATOM 925 C CA . ILE A 1 115 ? -18.203 -7.324 -2.088 1 65.81 115 ILE A CA 1
ATOM 926 C C . ILE A 1 115 ? -19.016 -7.418 -3.379 1 65.81 115 ILE A C 1
ATOM 928 O O . ILE A 1 115 ? -19.078 -6.461 -4.156 1 65.81 115 ILE A O 1
ATOM 932 N N . LYS A 1 116 ? -19.531 -8.609 -3.633 1 62.41 116 LYS A N 1
ATOM 933 C CA . LYS A 1 116 ? -20.312 -8.844 -4.848 1 62.41 116 LYS A CA 1
ATOM 934 C C . LYS A 1 116 ? -21.344 -7.734 -5.066 1 62.41 116 LYS A C 1
ATOM 936 O O . LYS A 1 116 ? -21.688 -7.41 -6.207 1 62.41 116 LYS A O 1
ATOM 941 N N . ASN A 1 117 ? -21.797 -7.176 -3.99 1 58.91 117 ASN A N 1
ATOM 942 C CA . ASN A 1 117 ? -22.844 -6.168 -4.113 1 58.91 117 ASN A CA 1
ATOM 943 C C . ASN A 1 117 ? -22.281 -4.801 -4.473 1 58.91 117 ASN A C 1
ATOM 945 O O . ASN A 1 117 ? -23.031 -3.854 -4.719 1 58.91 117 ASN A O 1
ATOM 949 N N . ILE A 1 118 ? -21.047 -4.758 -4.398 1 58.53 118 ILE A N 1
ATOM 950 C CA . ILE A 1 118 ? -20.438 -3.51 -4.859 1 58.53 118 ILE A CA 1
ATOM 951 C C . ILE A 1 118 ? -20.484 -3.451 -6.387 1 58.53 118 ILE A C 1
ATOM 953 O O . ILE A 1 118 ? -19.984 -4.352 -7.059 1 58.53 118 ILE A O 1
ATOM 957 N N . ASP A 1 119 ? -21.484 -2.709 -6.922 1 55.72 119 ASP A N 1
ATOM 958 C CA . ASP A 1 119 ? -21.625 -2.551 -8.367 1 55.72 119 ASP A CA 1
ATOM 959 C C . ASP A 1 119 ? -20.344 -1.963 -8.969 1 55.72 119 ASP A C 1
ATOM 961 O O . ASP A 1 119 ? -20.188 -0.742 -9.008 1 55.72 119 ASP A O 1
ATOM 965 N N . PHE A 1 120 ? -19.422 -2.766 -9.258 1 56.5 120 PHE A N 1
ATOM 966 C CA . PHE A 1 120 ? -18.141 -2.396 -9.852 1 56.5 120 PHE A CA 1
ATOM 967 C C . PHE A 1 120 ? -18.344 -1.753 -11.219 1 56.5 120 PHE A C 1
ATOM 969 O O . PHE A 1 120 ? -17.469 -1.028 -11.703 1 56.5 120 PHE A O 1
ATOM 976 N N . ASP A 1 121 ? -19.453 -2.143 -11.875 1 57.28 121 ASP A N 1
ATOM 977 C CA . ASP A 1 121 ? -19.781 -1.516 -13.148 1 57.28 121 ASP A CA 1
ATOM 978 C C . ASP A 1 121 ? -19.781 0.007 -13.031 1 57.28 121 ASP A C 1
ATOM 980 O O . ASP A 1 121 ? -19.578 0.711 -14.023 1 57.28 121 ASP A O 1
ATOM 984 N N . LYS A 1 122 ? -19.938 0.381 -11.859 1 56.53 122 LYS A N 1
ATOM 985 C CA . LYS A 1 122 ? -19.953 1.829 -11.68 1 56.53 122 LYS A CA 1
ATOM 986 C C . LYS A 1 122 ? -18.547 2.41 -11.758 1 56.53 122 LYS A C 1
ATOM 988 O O . LYS A 1 122 ? -18.375 3.609 -11.984 1 56.53 122 LYS A O 1
ATOM 993 N N . PHE A 1 123 ? -17.641 1.525 -11.547 1 60.22 123 PHE A N 1
ATOM 994 C CA . PHE A 1 123 ? -16.281 2.027 -11.711 1 60.22 123 PHE A CA 1
ATOM 995 C C . PHE A 1 123 ? -15.914 2.156 -13.18 1 60.22 123 PHE A C 1
ATOM 997 O O . PHE A 1 123 ? -14.938 2.822 -13.531 1 60.22 123 PHE A O 1
ATOM 1004 N N . ASP A 1 124 ? -16.719 1.466 -13.961 1 58.44 124 ASP A N 1
ATOM 1005 C CA . ASP A 1 124 ? -16.516 1.603 -15.406 1 58.44 124 ASP A CA 1
ATOM 1006 C C . ASP A 1 124 ? -16.641 3.062 -15.836 1 58.44 124 ASP A C 1
ATOM 1008 O O . ASP A 1 124 ? -15.984 3.484 -16.797 1 58.44 124 ASP A O 1
ATOM 1012 N N . HIS A 1 125 ? -17.5 3.697 -15.148 1 57.53 125 HIS A N 1
ATOM 1013 C CA . HIS A 1 125 ? -17.656 5.102 -15.516 1 57.53 125 HIS A CA 1
ATOM 1014 C C . HIS A 1 125 ? -16.406 5.902 -15.156 1 57.53 125 HIS A C 1
ATOM 1016 O O . HIS A 1 125 ? -16.172 6.984 -15.711 1 57.53 125 HIS A O 1
ATOM 1022 N N . ILE A 1 126 ? -15.812 5.535 -14.188 1 56.75 126 ILE A N 1
ATOM 1023 C CA . ILE A 1 126 ? -14.578 6.203 -13.773 1 56.75 126 ILE A CA 1
ATOM 1024 C C . ILE A 1 126 ? -13.484 5.953 -14.812 1 56.75 126 ILE A C 1
ATOM 1026 O O . ILE A 1 126 ? -12.625 6.809 -15.031 1 56.75 126 ILE A O 1
ATOM 1030 N N . ILE A 1 127 ? -13.547 4.707 -15.367 1 57.19 127 ILE A N 1
ATOM 1031 C CA . ILE A 1 127 ? -12.578 4.344 -16.391 1 57.19 127 ILE A CA 1
ATOM 1032 C C . ILE A 1 127 ? -12.953 5 -17.719 1 57.19 127 ILE A C 1
ATOM 1034 O O . ILE A 1 127 ? -13.898 4.57 -18.375 1 57.19 127 ILE A O 1
ATOM 1038 N N . SER A 1 128 ? -13.258 6.148 -17.703 1 51.41 128 SER A N 1
ATOM 1039 C CA . SER A 1 128 ? -13.758 6.793 -18.906 1 51.41 128 SER A CA 1
ATOM 1040 C C . SER A 1 128 ? -13.086 6.219 -20.156 1 51.41 128 SER A C 1
ATOM 1042 O O . SER A 1 128 ? -13.602 6.355 -21.266 1 51.41 128 SER A O 1
ATOM 1044 N N . ASP A 1 129 ? -11.828 6.004 -20.109 1 50.5 129 ASP A N 1
ATOM 1045 C CA . ASP A 1 129 ? -11.328 5.703 -21.453 1 50.5 129 ASP A CA 1
ATOM 1046 C C . ASP A 1 129 ? -11.664 4.266 -21.844 1 50.5 129 ASP A C 1
ATOM 1048 O O . ASP A 1 129 ? -11.211 3.316 -21.203 1 50.5 129 ASP A O 1
ATOM 1052 N N . LYS A 1 130 ? -12.789 4.152 -22.453 1 48.22 130 LYS A N 1
ATOM 1053 C CA . LYS A 1 130 ? -13.352 2.973 -23.109 1 48.22 130 LYS A CA 1
ATOM 1054 C C . LYS A 1 130 ? -12.266 1.966 -23.469 1 48.22 130 LYS A C 1
ATOM 1056 O O . LYS A 1 130 ? -12.547 0.782 -23.656 1 48.22 130 LYS A O 1
ATOM 1061 N N . LYS A 1 131 ? -11.172 2.43 -23.672 1 54.47 131 LYS A N 1
ATOM 1062 C CA . LYS A 1 131 ? -10.172 1.549 -24.25 1 54.47 131 LYS A CA 1
ATOM 1063 C C . LYS A 1 131 ? -9.328 0.878 -23.172 1 54.47 131 LYS A C 1
ATOM 1065 O O . LYS A 1 131 ? -8.414 0.108 -23.484 1 54.47 131 LYS A O 1
ATOM 1070 N N . GLN A 1 132 ? -9.688 1.136 -21.828 1 61.69 132 GLN A N 1
ATOM 1071 C CA . GLN A 1 132 ? -8.945 0.456 -20.781 1 61.69 132 GLN A CA 1
ATOM 1072 C C . GLN A 1 132 ? -9.695 -0.783 -20.297 1 61.69 132 GLN A C 1
ATOM 1074 O O . GLN A 1 132 ? -10.922 -0.782 -20.219 1 61.69 132 GLN A O 1
ATOM 1079 N N . LYS A 1 133 ? -8.977 -1.854 -20.281 1 72.19 133 LYS A N 1
ATOM 1080 C CA . LYS A 1 133 ? -9.578 -3.074 -19.75 1 72.19 133 LYS A CA 1
ATOM 1081 C C . LYS A 1 133 ? -9.352 -3.178 -18.234 1 72.19 133 LYS A C 1
ATOM 1083 O O . LYS A 1 133 ? -8.211 -3.133 -17.766 1 72.19 133 LYS A O 1
ATOM 1088 N N . LEU A 1 134 ? -10.414 -3.15 -17.484 1 74.31 134 LEU A N 1
ATOM 1089 C CA . LEU A 1 134 ? -10.367 -3.307 -16.047 1 74.31 134 LEU A CA 1
ATOM 1090 C C . LEU A 1 134 ? -9.844 -4.688 -15.656 1 74.31 134 LEU A C 1
ATOM 1092 O O . LEU A 1 134 ? -10.32 -5.703 -16.172 1 74.31 134 LEU A O 1
ATOM 1096 N N . GLU A 1 135 ? -8.852 -4.629 -14.867 1 76 135 GLU A N 1
ATOM 1097 C CA . GLU A 1 135 ? -8.281 -5.902 -14.438 1 76 135 GLU A CA 1
ATOM 1098 C C . GLU A 1 135 ? -8.734 -6.258 -13.023 1 76 135 GLU A C 1
ATOM 1100 O O . GLU A 1 135 ? -9.297 -7.332 -12.797 1 76 135 GLU A O 1
ATOM 1105 N N . HIS A 1 136 ? -8.469 -5.469 -12.117 1 83.62 136 HIS A N 1
ATOM 1106 C CA . HIS A 1 136 ? -8.867 -5.73 -10.742 1 83.62 136 HIS A CA 1
ATOM 1107 C C . HIS A 1 136 ? -9.031 -4.434 -9.961 1 83.62 136 HIS A C 1
ATOM 1109 O O . HIS A 1 136 ? -8.539 -3.385 -10.375 1 83.62 136 HIS A O 1
ATOM 1115 N N . ILE A 1 137 ? -9.805 -4.52 -8.875 1 84.44 137 ILE A N 1
ATOM 1116 C CA . ILE A 1 137 ? -10.094 -3.375 -8.023 1 84.44 137 ILE A CA 1
ATOM 1117 C C . ILE A 1 137 ? -9.789 -3.73 -6.566 1 84.44 137 ILE A C 1
ATOM 1119 O O . ILE A 1 137 ? -10.125 -4.824 -6.105 1 84.44 137 ILE A O 1
ATOM 1123 N N . LYS A 1 138 ? -9.203 -2.789 -5.938 1 88.56 138 LYS A N 1
ATOM 1124 C CA . LYS A 1 138 ? -8.961 -2.902 -4.5 1 88.56 138 LYS A CA 1
ATOM 1125 C C . LYS A 1 138 ? -9.641 -1.77 -3.738 1 88.56 138 LYS A C 1
ATOM 1127 O O . LYS A 1 138 ? -9.539 -0.604 -4.129 1 88.56 138 LYS A O 1
ATOM 1132 N N . ILE A 1 139 ? -10.266 -2.199 -2.656 1 86.06 139 ILE A N 1
ATOM 1133 C CA . ILE A 1 139 ? -10.93 -1.214 -1.813 1 86.06 139 ILE A CA 1
ATOM 1134 C C . ILE A 1 139 ? -10.414 -1.323 -0.381 1 86.06 139 ILE A C 1
ATOM 1136 O O . ILE A 1 139 ? -10.25 -2.428 0.143 1 86.06 139 ILE A O 1
ATOM 1140 N N . GLU A 1 140 ? -10.078 -0.257 0.123 1 89.38 140 GLU A N 1
ATOM 1141 C CA . GLU A 1 140 ? -9.641 -0.172 1.513 1 89.38 140 GLU A CA 1
ATOM 1142 C C . GLU A 1 140 ? -10.523 0.79 2.311 1 89.38 140 GLU A C 1
ATOM 1144 O O . GLU A 1 140 ? -10.633 1.967 1.961 1 89.38 140 GLU A O 1
ATOM 1149 N N . ILE A 1 141 ? -11.094 0.249 3.35 1 86.19 141 ILE A N 1
ATOM 1150 C CA . ILE A 1 141 ? -12.008 1.038 4.172 1 86.19 141 ILE A CA 1
ATOM 1151 C C . ILE A 1 141 ? -11.406 1.233 5.562 1 86.19 141 ILE A C 1
ATOM 1153 O O . ILE A 1 141 ? -11.07 0.261 6.242 1 86.19 141 ILE A O 1
ATOM 1157 N N . HIS A 1 142 ? -11.305 2.439 5.875 1 87.56 142 HIS A N 1
ATOM 1158 C CA . HIS A 1 142 ? -10.773 2.77 7.191 1 87.56 142 HIS A CA 1
ATOM 1159 C C . HIS A 1 142 ? -11.891 3.166 8.148 1 87.56 142 HIS A C 1
ATOM 1161 O O . HIS A 1 142 ? -12.703 4.039 7.84 1 87.56 142 HIS A O 1
ATOM 1167 N N . VAL A 1 143 ? -11.859 2.57 9.289 1 85.06 143 VAL A N 1
ATOM 1168 C CA . VAL A 1 143 ? -12.914 2.807 10.273 1 85.06 143 VAL A CA 1
ATOM 1169 C C . VAL A 1 143 ? -12.297 2.943 11.664 1 85.06 143 VAL A C 1
ATOM 1171 O O . VAL A 1 143 ? -11.078 2.799 11.828 1 85.06 143 VAL A O 1
ATOM 1174 N N . ILE A 1 144 ? -13.133 3.396 12.578 1 85.12 144 ILE A N 1
ATOM 1175 C CA . ILE A 1 144 ? -12.836 3.273 14.008 1 85.12 144 ILE A CA 1
ATOM 1176 C C . ILE A 1 144 ? -13.758 2.236 14.641 1 85.12 144 ILE A C 1
ATOM 1178 O O . ILE A 1 144 ? -14.984 2.375 14.586 1 85.12 144 ILE A O 1
ATOM 1182 N N . CYS A 1 145 ? -13.125 1.26 15.148 1 82.94 145 CYS A N 1
ATOM 1183 C CA . CYS A 1 145 ? -13.953 0.185 15.68 1 82.94 145 CYS A CA 1
ATOM 1184 C C . CYS A 1 145 ? -14.555 0.579 17.031 1 82.94 145 CYS A C 1
ATOM 1186 O O . CYS A 1 145 ? -14.164 1.594 17.609 1 82.94 145 CYS A O 1
ATOM 1188 N N . GLU A 1 146 ? -15.438 -0.251 17.516 1 81.56 146 GLU A N 1
ATOM 1189 C CA . GLU A 1 146 ? -16.172 0.023 18.734 1 81.56 146 GLU A CA 1
ATOM 1190 C C . GLU A 1 146 ? -15.219 0.175 19.922 1 81.56 146 GLU A C 1
ATOM 1192 O O . GLU A 1 146 ? -15.391 1.068 20.75 1 81.56 146 GLU A O 1
ATOM 1197 N N . ASN A 1 147 ? -14.281 -0.65 19.969 1 83.38 147 ASN A N 1
ATOM 1198 C CA . ASN A 1 147 ? -13.336 -0.649 21.078 1 83.38 147 ASN A CA 1
ATOM 1199 C C . ASN A 1 147 ? -12.508 0.633 21.109 1 83.38 147 ASN A C 1
ATOM 1201 O O . ASN A 1 147 ? -12.102 1.092 22.172 1 83.38 147 ASN A O 1
ATOM 1205 N N . CYS A 1 148 ? -12.25 1.158 19.984 1 84.25 148 CYS A N 1
ATOM 1206 C CA . CYS A 1 148 ? -11.438 2.363 19.891 1 84.25 148 CYS A CA 1
ATOM 1207 C C . CYS A 1 148 ? -12.297 3.615 19.984 1 84.25 148 CYS A C 1
ATOM 1209 O O . CYS A 1 148 ? -11.797 4.695 20.312 1 84.25 148 CYS A O 1
ATOM 1211 N N . SER A 1 149 ? -13.461 3.471 19.531 1 77.81 149 SER A N 1
ATOM 1212 C CA . SER A 1 149 ? -14.367 4.613 19.625 1 77.81 149 SER A CA 1
ATOM 1213 C C . SER A 1 149 ? -14.758 4.891 21.062 1 77.81 149 SER A C 1
ATOM 1215 O O . SER A 1 149 ? -15.055 6.035 21.422 1 77.81 149 SER A O 1
ATOM 1217 N N . SER A 1 150 ? -14.859 3.936 21.797 1 72.12 150 SER A N 1
ATOM 1218 C CA . SER A 1 150 ? -15.273 4.086 23.188 1 72.12 150 SER A CA 1
ATOM 1219 C C . SER A 1 150 ? -14.125 4.578 24.047 1 72.12 150 SER A C 1
ATOM 1221 O O . SER A 1 150 ? -14.312 4.855 25.234 1 72.12 150 SER A O 1
ATOM 1223 N N . LYS A 1 151 ? -13.031 4.805 23.578 1 58.06 151 LYS A N 1
ATOM 1224 C CA . LYS A 1 151 ? -11.938 5.285 24.406 1 58.06 151 LYS A CA 1
ATOM 1225 C C . LYS A 1 151 ? -11.797 6.801 24.312 1 58.06 151 LYS A C 1
ATOM 1227 O O . LYS A 1 151 ? -12.086 7.391 23.266 1 58.06 151 LYS A O 1
ATOM 1232 N N . MET B 1 1 ? 14.094 27.719 -0.034 1 61.81 1 MET B N 1
ATOM 1233 C CA . MET B 1 1 ? 12.844 27.547 0.687 1 61.81 1 MET B CA 1
ATOM 1234 C C . MET B 1 1 ? 11.75 27.031 -0.247 1 61.81 1 MET B C 1
ATOM 1236 O O . MET B 1 1 ? 11.672 27.453 -1.403 1 61.81 1 MET B O 1
ATOM 1240 N N . LEU B 1 2 ? 11.156 25.891 0.06 1 77.06 2 LEU B N 1
ATOM 1241 C CA . LEU B 1 2 ? 10.125 25.359 -0.827 1 77.06 2 LEU B CA 1
ATOM 1242 C C . LEU B 1 2 ? 8.992 26.375 -1.002 1 77.06 2 LEU B C 1
ATOM 1244 O O . LEU B 1 2 ? 8.5 26.938 -0.021 1 77.06 2 LEU B O 1
ATOM 1248 N N . LYS B 1 3 ? 8.805 26.859 -2.221 1 85.19 3 LYS B N 1
ATOM 1249 C CA . LYS B 1 3 ? 7.773 27.859 -2.523 1 85.19 3 LYS B CA 1
ATOM 1250 C C . LYS B 1 3 ? 6.43 27.188 -2.797 1 85.19 3 LYS B C 1
ATOM 1252 O O . LYS B 1 3 ? 6.328 26.312 -3.668 1 85.19 3 LYS B O 1
ATOM 1257 N N . LEU B 1 4 ? 5.43 27.609 -1.961 1 91.06 4 LEU B N 1
ATOM 1258 C CA . LEU B 1 4 ? 4.066 27.109 -2.107 1 91.06 4 LEU B CA 1
ATOM 1259 C C . LEU B 1 4 ? 3.188 28.141 -2.818 1 91.06 4 LEU B C 1
ATOM 1261 O O . LEU B 1 4 ? 3.363 29.344 -2.637 1 91.06 4 LEU B O 1
ATOM 1265 N N . ASN B 1 5 ? 2.354 27.719 -3.605 1 92.25 5 ASN B N 1
ATOM 1266 C CA . ASN B 1 5 ? 1.334 28.609 -4.129 1 92.25 5 ASN B CA 1
ATOM 1267 C C . ASN B 1 5 ? 0.255 28.906 -3.088 1 92.25 5 ASN B C 1
ATOM 1269 O O . ASN B 1 5 ? 0.3 28.375 -1.977 1 92.25 5 ASN B O 1
ATOM 1273 N N . LYS B 1 6 ? -0.654 29.75 -3.426 1 93.06 6 LYS B N 1
ATOM 1274 C CA . LYS B 1 6 ? -1.632 30.219 -2.447 1 93.06 6 LYS B CA 1
ATOM 1275 C C . LYS B 1 6 ? -2.457 29.047 -1.9 1 93.06 6 LYS B C 1
ATOM 1277 O O . LYS B 1 6 ? -2.656 28.938 -0.689 1 93.06 6 LYS B O 1
ATOM 1282 N N . ILE B 1 7 ? -2.914 28.188 -2.719 1 91.56 7 ILE B N 1
ATOM 1283 C CA . ILE B 1 7 ? -3.74 27.062 -2.322 1 91.56 7 ILE B CA 1
ATOM 1284 C C . ILE B 1 7 ? -2.924 26.109 -1.451 1 91.56 7 ILE B C 1
ATOM 1286 O O . ILE B 1 7 ? -3.408 25.625 -0.425 1 91.56 7 ILE B O 1
ATOM 1290 N N . GLN B 1 8 ? -1.722 25.875 -1.83 1 93.5 8 GLN B N 1
ATOM 1291 C CA . GLN B 1 8 ? -0.818 25 -1.086 1 93.5 8 GLN B CA 1
ATOM 1292 C C . GLN B 1 8 ? -0.502 25.578 0.289 1 93.5 8 GLN B C 1
ATOM 1294 O O . GLN B 1 8 ? -0.396 24.844 1.271 1 93.5 8 GLN B O 1
ATOM 1299 N N . GLU B 1 9 ? -0.378 26.875 0.342 1 95.75 9 GLU B N 1
ATOM 1300 C CA . GLU B 1 9 ? -0.108 27.547 1.609 1 95.75 9 GLU B CA 1
ATOM 1301 C C . GLU B 1 9 ? -1.274 27.391 2.58 1 95.75 9 GLU B C 1
ATOM 1303 O O . GLU B 1 9 ? -1.069 27.156 3.775 1 95.75 9 GLU B O 1
ATOM 1308 N N . GLU B 1 10 ? -2.398 27.531 2.064 1 95.75 10 GLU B N 1
ATOM 1309 C CA . GLU B 1 10 ? -3.588 27.359 2.893 1 95.75 10 GLU B CA 1
ATOM 1310 C C . GLU B 1 10 ? -3.65 25.953 3.482 1 95.75 10 GLU B C 1
ATOM 1312 O O . GLU B 1 10 ? -3.951 25.781 4.664 1 95.75 10 GLU B O 1
ATOM 1317 N N . LYS B 1 11 ? -3.395 25.031 2.629 1 94.75 11 LYS B N 1
ATOM 1318 C CA . LYS B 1 11 ? -3.375 23.641 3.098 1 94.75 11 LYS B CA 1
ATOM 1319 C C . LYS B 1 11 ? -2.305 23.438 4.168 1 94.75 11 LYS B C 1
ATOM 1321 O O . LYS B 1 11 ? -2.541 22.766 5.168 1 94.75 11 LYS B O 1
ATOM 1326 N N . TYR B 1 12 ? -1.167 24.047 3.883 1 96.94 12 TYR B N 1
ATOM 1327 C CA . TYR B 1 12 ? -0.072 23.953 4.844 1 96.94 12 TYR B CA 1
ATOM 1328 C C . TYR B 1 12 ? -0.496 24.5 6.203 1 96.94 12 TYR B C 1
ATOM 1330 O O . TYR B 1 12 ? -0.301 23.844 7.23 1 96.94 12 TYR B O 1
ATOM 1338 N N . PHE B 1 13 ? -1.109 25.562 6.227 1 96.69 13 PHE B N 1
ATOM 1339 C CA . PHE B 1 13 ? -1.489 26.203 7.484 1 96.69 13 PHE B CA 1
ATOM 1340 C C . PHE B 1 13 ? -2.592 25.406 8.18 1 96.69 13 PHE B C 1
ATOM 1342 O O . PHE B 1 13 ? -2.629 25.328 9.406 1 96.69 13 PHE B O 1
ATOM 1349 N N . GLU B 1 14 ? -3.432 24.875 7.41 1 96.06 14 GLU B N 1
ATOM 1350 C CA . GLU B 1 14 ? -4.461 24.016 7.98 1 96.06 14 GLU B CA 1
ATOM 1351 C C . GLU B 1 14 ? -3.844 22.828 8.734 1 96.06 14 GLU B C 1
ATOM 1353 O O . GLU B 1 14 ? -4.285 22.484 9.828 1 96.06 14 GLU B O 1
ATOM 1358 N N . ILE B 1 15 ? -2.871 22.266 8.117 1 96.38 15 ILE B N 1
ATOM 1359 C CA . ILE B 1 15 ? -2.199 21.125 8.703 1 96.38 15 ILE B CA 1
ATOM 1360 C C . ILE B 1 15 ? -1.456 21.547 9.969 1 96.38 15 ILE B C 1
ATOM 1362 O O . ILE B 1 15 ? -1.54 20.875 11 1 96.38 15 ILE B O 1
ATOM 1366 N N . ILE B 1 16 ? -0.804 22.641 9.898 1 96.5 16 ILE B N 1
ATOM 1367 C CA . ILE B 1 16 ? -0.036 23.141 11.031 1 96.5 16 ILE B CA 1
ATOM 1368 C C . ILE B 1 16 ? -0.971 23.438 12.203 1 96.5 16 ILE B C 1
ATOM 1370 O O . ILE B 1 16 ? -0.654 23.109 13.352 1 96.5 16 ILE B O 1
ATOM 1374 N N . ASP B 1 17 ? -2.064 24.016 11.906 1 96.38 17 ASP B N 1
ATOM 1375 C CA . ASP B 1 17 ? -3.033 24.328 12.953 1 96.38 17 ASP B CA 1
ATOM 1376 C C . ASP B 1 17 ? -3.539 23.062 13.633 1 96.38 17 ASP B C 1
ATOM 1378 O O . ASP B 1 17 ? -3.682 23.031 14.859 1 96.38 17 ASP B O 1
ATOM 1382 N N . LYS B 1 18 ? -3.793 22.109 12.82 1 94.94 18 LYS B N 1
ATOM 1383 C CA . LYS B 1 18 ? -4.238 20.828 13.375 1 94.94 18 LYS B CA 1
ATOM 1384 C C . LYS B 1 18 ? -3.193 20.25 14.328 1 94.94 18 LYS B C 1
ATOM 1386 O O . LYS B 1 18 ? -3.539 19.703 15.383 1 94.94 18 LYS B O 1
ATOM 1391 N N . LEU B 1 19 ? -1.954 20.344 13.969 1 96.25 19 LEU B N 1
ATOM 1392 C CA . LEU B 1 19 ? -0.868 19.812 14.781 1 96.25 19 LEU B CA 1
ATOM 1393 C C . LEU B 1 19 ? -0.684 20.625 16.047 1 96.25 19 LEU B C 1
ATOM 1395 O O . LEU B 1 19 ? -0.453 20.078 17.125 1 96.25 19 LEU B O 1
ATOM 1399 N N . LYS B 1 20 ? -0.87 21.891 15.922 1 95.44 20 LYS B N 1
ATOM 1400 C CA . LYS B 1 20 ? -0.723 22.781 17.062 1 95.44 20 LYS B CA 1
ATOM 1401 C C . LYS B 1 20 ? -1.809 22.531 18.109 1 95.44 20 LYS B C 1
ATOM 1403 O O . LYS B 1 20 ? -1.54 22.562 19.312 1 95.44 20 LYS B O 1
ATOM 1408 N N . VAL B 1 21 ? -2.975 22.375 17.672 1 94.88 21 VAL B N 1
ATOM 1409 C CA . VAL B 1 21 ? -4.105 22.109 18.562 1 94.88 21 VAL B CA 1
ATOM 1410 C C . VAL B 1 21 ? -3.809 20.875 19.422 1 94.88 21 VAL B C 1
ATOM 1412 O O . VAL B 1 21 ? -4.215 20.812 20.578 1 94.88 21 VAL B O 1
ATOM 1415 N N . LYS B 1 22 ? -3.055 20 18.906 1 94.5 22 LYS B N 1
ATOM 1416 C CA . LYS B 1 22 ? -2.713 18.781 19.625 1 94.5 22 LYS B CA 1
ATOM 1417 C C . LYS B 1 22 ? -1.387 18.938 20.359 1 94.5 22 LYS B C 1
ATOM 1419 O O . LYS B 1 22 ? -0.808 17.938 20.812 1 94.5 22 LYS B O 1
ATOM 1424 N N . SER B 1 23 ? -0.831 20.062 20.328 1 95.5 23 SER B N 1
ATOM 1425 C CA . SER B 1 23 ? 0.392 20.438 21.031 1 95.5 23 SER B CA 1
ATOM 1426 C C . SER B 1 23 ? 1.607 19.734 20.438 1 95.5 23 SER B C 1
ATOM 1428 O O . SER B 1 23 ? 2.531 19.359 21.156 1 95.5 23 SER B O 1
ATOM 1430 N N . ILE B 1 24 ? 1.469 19.484 19.203 1 95.06 24 ILE B N 1
ATOM 1431 C CA . ILE B 1 24 ? 2.602 18.875 18.516 1 95.06 24 ILE B CA 1
ATOM 1432 C C . ILE B 1 24 ? 3.514 19.984 17.969 1 95.06 24 ILE B C 1
ATOM 1434 O O . ILE B 1 24 ? 3.055 20.875 17.266 1 95.06 24 ILE B O 1
ATOM 1438 N N . LYS B 1 25 ? 4.727 19.844 18.281 1 95.38 25 LYS B N 1
ATOM 1439 C CA . LYS B 1 25 ? 5.703 20.844 17.875 1 95.38 25 LYS B CA 1
ATOM 1440 C C . LYS B 1 25 ? 5.973 20.781 16.375 1 95.38 25 LYS B C 1
ATOM 1442 O O . LYS B 1 25 ? 6.129 19.688 15.82 1 95.38 25 LYS B O 1
ATOM 1447 N N . ILE B 1 26 ? 6.043 21.938 15.82 1 95.81 26 ILE B N 1
ATOM 1448 C CA . ILE B 1 26 ? 6.387 22.031 14.406 1 95.81 26 ILE B CA 1
ATOM 1449 C C . ILE B 1 26 ? 7.879 22.312 14.258 1 95.81 26 ILE B C 1
ATOM 1451 O O . ILE B 1 26 ? 8.312 23.453 14.336 1 95.81 26 ILE B O 1
ATOM 1455 N N . THR B 1 27 ? 8.633 21.297 14.008 1 94.06 27 THR B N 1
ATOM 1456 C CA . THR B 1 27 ? 10.062 21.453 13.766 1 94.06 27 THR B CA 1
ATOM 1457 C C . THR B 1 27 ? 10.336 21.781 12.297 1 94.06 27 THR B C 1
ATOM 1459 O O . THR B 1 27 ? 9.43 21.688 11.461 1 94.06 27 THR B O 1
ATOM 1462 N N . GLU B 1 28 ? 11.539 22.188 12.047 1 93.44 28 GLU B N 1
ATOM 1463 C CA . GLU B 1 28 ? 11.906 22.516 10.68 1 93.44 28 GLU B CA 1
ATOM 1464 C C . GLU B 1 28 ? 11.734 21.328 9.75 1 93.44 28 GLU B C 1
ATOM 1466 O O . GLU B 1 28 ? 11.203 21.469 8.641 1 93.44 28 GLU B O 1
ATOM 1471 N N . ILE B 1 29 ? 12.164 20.188 10.148 1 94.31 29 ILE B N 1
ATOM 1472 C CA . ILE B 1 29 ? 12.07 18.969 9.328 1 94.31 29 ILE B CA 1
ATOM 1473 C C . ILE B 1 29 ? 10.609 18.625 9.102 1 94.31 29 ILE B C 1
ATOM 1475 O O . ILE B 1 29 ? 10.211 18.281 7.98 1 94.31 29 ILE B O 1
ATOM 1479 N N . ARG B 1 30 ? 9.812 18.688 10.133 1 95 30 ARG B N 1
ATOM 1480 C CA . ARG B 1 30 ? 8.391 18.406 10 1 95 30 ARG B CA 1
ATOM 1481 C C . ARG B 1 30 ? 7.723 19.359 9.016 1 95 30 ARG B C 1
ATOM 1483 O O . ARG B 1 30 ? 6.961 18.938 8.148 1 95 30 ARG B O 1
ATOM 1490 N N . SER B 1 31 ? 8.055 20.578 9.211 1 95.56 31 SER B N 1
ATOM 1491 C CA . SER B 1 31 ? 7.512 21.609 8.336 1 95.56 31 SER B CA 1
ATOM 1492 C C . SER B 1 31 ? 7.875 21.344 6.875 1 95.56 31 SER B C 1
ATOM 1494 O O . SER B 1 31 ? 7.016 21.406 5.996 1 95.56 31 SER B O 1
ATOM 1496 N N . ASN B 1 32 ? 9.094 21.078 6.633 1 96.06 32 ASN B N 1
ATOM 1497 C CA . ASN B 1 32 ? 9.562 20.828 5.27 1 96.06 32 ASN B CA 1
ATOM 1498 C C . ASN B 1 32 ? 8.93 19.578 4.68 1 96.06 32 ASN B C 1
ATOM 1500 O O . ASN B 1 32 ? 8.578 19.547 3.5 1 96.06 32 ASN B O 1
ATOM 1504 N N . ILE B 1 33 ? 8.797 18.547 5.461 1 96.75 33 ILE B N 1
ATOM 1505 C CA . ILE B 1 33 ? 8.172 17.312 5.008 1 96.75 33 ILE B CA 1
ATOM 1506 C C . ILE B 1 33 ? 6.742 17.594 4.562 1 96.75 33 ILE B C 1
ATOM 1508 O O . ILE B 1 33 ? 6.324 17.156 3.486 1 96.75 33 ILE B O 1
ATOM 1512 N N . ILE B 1 34 ? 6.051 18.344 5.379 1 96.75 34 ILE B N 1
ATOM 1513 C CA . ILE B 1 34 ? 4.66 18.672 5.074 1 96.75 34 ILE B CA 1
ATOM 1514 C C . ILE B 1 34 ? 4.582 19.453 3.762 1 96.75 34 ILE B C 1
ATOM 1516 O O . ILE B 1 34 ? 3.768 19.141 2.893 1 96.75 34 ILE B O 1
ATOM 1520 N N . LYS B 1 35 ? 5.457 20.391 3.609 1 96.62 35 LYS B N 1
ATOM 1521 C CA . LYS B 1 35 ? 5.477 21.188 2.389 1 96.62 35 LYS B CA 1
ATOM 1522 C C . LYS B 1 35 ? 5.75 20.312 1.164 1 96.62 35 LYS B C 1
ATOM 1524 O O . LYS B 1 35 ? 5.07 20.453 0.142 1 96.62 35 LYS B O 1
ATOM 1529 N N . ILE B 1 36 ? 6.688 19.469 1.282 1 96.69 36 ILE B N 1
ATOM 1530 C CA . ILE B 1 36 ? 7.074 18.625 0.164 1 96.69 36 ILE B CA 1
ATOM 1531 C C . ILE B 1 36 ? 5.902 17.719 -0.226 1 96.69 36 ILE B C 1
ATOM 1533 O O . ILE B 1 36 ? 5.629 17.531 -1.413 1 96.69 36 ILE B O 1
ATOM 1537 N N . ILE B 1 37 ? 5.227 17.172 0.77 1 96.31 37 ILE B N 1
ATOM 1538 C CA . ILE B 1 37 ? 4.102 16.281 0.5 1 96.31 37 ILE B CA 1
ATOM 1539 C C . ILE B 1 37 ? 2.982 17.062 -0.188 1 96.31 37 ILE B C 1
ATOM 1541 O O . ILE B 1 37 ? 2.355 16.562 -1.124 1 96.31 37 ILE B O 1
ATOM 1545 N N . ILE B 1 38 ? 2.746 18.219 0.255 1 95 38 ILE B N 1
ATOM 1546 C CA . ILE B 1 38 ? 1.715 19.062 -0.328 1 95 38 ILE B CA 1
ATOM 1547 C C . ILE B 1 38 ? 2.033 19.328 -1.798 1 95 38 ILE B C 1
ATOM 1549 O O . ILE B 1 38 ? 1.149 19.25 -2.654 1 95 38 ILE B O 1
ATOM 1553 N N . ILE B 1 39 ? 3.307 19.5 -2.119 1 93.88 39 ILE B N 1
ATOM 1554 C CA . ILE B 1 39 ? 3.746 19.875 -3.461 1 93.88 39 ILE B CA 1
ATOM 1555 C C . ILE B 1 39 ? 3.76 18.625 -4.355 1 93.88 39 ILE B C 1
ATOM 1557 O O . ILE B 1 39 ? 3.334 18.688 -5.512 1 93.88 39 ILE B O 1
ATOM 1561 N N . SER B 1 40 ? 4.23 17.484 -3.963 1 90.62 40 SER B N 1
ATOM 1562 C CA . SER B 1 40 ? 4.523 16.297 -4.766 1 90.62 40 SER B CA 1
ATOM 1563 C C . SER B 1 40 ? 3.264 15.477 -5.016 1 90.62 40 SER B C 1
ATOM 1565 O O . SER B 1 40 ? 3.232 14.641 -5.926 1 90.62 40 SER B O 1
ATOM 1567 N N . GLU B 1 41 ? 2.113 15.57 -4.484 1 82.12 41 GLU B N 1
ATOM 1568 C CA . GLU B 1 41 ? 0.893 14.773 -4.574 1 82.12 41 GLU B CA 1
ATOM 1569 C C . GLU B 1 41 ? 1.135 13.344 -4.113 1 82.12 41 GLU B C 1
ATOM 1571 O O . GLU B 1 41 ? 0.365 12.797 -3.318 1 82.12 41 GLU B O 1
ATOM 1576 N N . HIS B 1 42 ? 2.193 12.641 -4.672 1 89.81 42 HIS B N 1
ATOM 1577 C CA . HIS B 1 42 ? 2.652 11.328 -4.238 1 89.81 42 HIS B CA 1
ATOM 1578 C C . HIS B 1 42 ? 4.164 11.305 -4.059 1 89.81 42 HIS B C 1
ATOM 1580 O O . HIS B 1 42 ? 4.906 11.734 -4.941 1 89.81 42 HIS B O 1
ATOM 1586 N N . ILE B 1 43 ? 4.578 10.727 -2.908 1 94.56 43 ILE B N 1
ATOM 1587 C CA . ILE B 1 43 ? 6.02 10.695 -2.682 1 94.56 43 ILE B CA 1
ATOM 1588 C C . ILE B 1 43 ? 6.379 9.508 -1.793 1 94.56 43 ILE B C 1
ATOM 1590 O O . ILE B 1 43 ? 5.621 9.148 -0.888 1 94.56 43 ILE B O 1
ATOM 1594 N N . ASN B 1 44 ? 7.496 8.914 -2.102 1 95.12 44 ASN B N 1
ATOM 1595 C CA . ASN B 1 44 ? 7.988 7.871 -1.208 1 95.12 44 ASN B CA 1
ATOM 1596 C C . ASN B 1 44 ? 9.156 8.359 -0.36 1 95.12 44 ASN B C 1
ATOM 1598 O O . ASN B 1 44 ? 9.625 9.492 -0.53 1 95.12 44 ASN B O 1
ATOM 1602 N N . ILE B 1 45 ? 9.609 7.59 0.573 1 96.19 45 ILE B N 1
ATOM 1603 C CA . ILE B 1 45 ? 10.602 8.023 1.553 1 96.19 45 ILE B CA 1
ATOM 1604 C C . ILE B 1 45 ? 11.906 8.375 0.844 1 96.19 45 ILE B C 1
ATOM 1606 O O . ILE B 1 45 ? 12.562 9.359 1.198 1 96.19 45 ILE B O 1
ATOM 1610 N N . GLN B 1 46 ? 12.266 7.594 -0.073 1 95.19 46 GLN B N 1
ATOM 1611 C CA . GLN B 1 46 ? 13.5 7.867 -0.801 1 95.19 46 GLN B CA 1
ATOM 1612 C C . GLN B 1 46 ? 13.438 9.219 -1.499 1 95.19 46 GLN B C 1
ATOM 1614 O O . GLN B 1 46 ? 14.359 10.031 -1.371 1 95.19 46 GLN B O 1
ATOM 1619 N N . GLN B 1 47 ? 12.445 9.477 -2.25 1 95.19 47 GLN B N 1
ATOM 1620 C CA . GLN B 1 47 ? 12.25 10.75 -2.924 1 95.19 47 GLN B CA 1
ATOM 1621 C C . GLN B 1 47 ? 12.172 11.898 -1.921 1 95.19 47 GLN B C 1
ATOM 1623 O O . GLN B 1 47 ? 12.758 12.961 -2.141 1 95.19 47 GLN B O 1
ATOM 1628 N N . LEU B 1 48 ? 11.406 11.633 -0.881 1 96.31 48 LEU B N 1
ATOM 1629 C CA . LEU B 1 48 ? 11.273 12.633 0.174 1 96.31 48 LEU B CA 1
ATOM 1630 C C . LEU B 1 48 ? 12.633 13.008 0.751 1 96.31 48 LEU B C 1
ATOM 1632 O O . LEU B 1 48 ? 12.938 14.188 0.914 1 96.31 48 LEU B O 1
ATOM 1636 N N . THR B 1 49 ? 13.43 12.039 1.019 1 96.25 49 THR B N 1
ATOM 1637 C CA . THR B 1 49 ? 14.758 12.242 1.596 1 96.25 49 THR B CA 1
ATOM 1638 C C . THR B 1 49 ? 15.625 13.094 0.67 1 96.25 49 THR B C 1
ATOM 1640 O O . THR B 1 49 ? 16.266 14.047 1.113 1 96.25 49 THR B O 1
ATOM 1643 N N . LEU B 1 50 ? 15.602 12.766 -0.51 1 95.06 50 LEU B N 1
ATOM 1644 C CA . LEU B 1 50 ? 16.391 13.5 -1.492 1 95.06 50 LEU B CA 1
ATOM 1645 C C . LEU B 1 50 ? 15.969 14.961 -1.549 1 95.06 50 LEU B C 1
ATOM 1647 O O . LEU B 1 50 ? 16.812 15.859 -1.593 1 95.06 50 LEU B O 1
ATOM 1651 N N . LYS B 1 51 ? 14.703 15.18 -1.575 1 94.94 51 LYS B N 1
ATOM 1652 C CA . LYS B 1 51 ? 14.188 16.547 -1.632 1 94.94 51 LYS B CA 1
ATOM 1653 C C . LYS B 1 51 ? 14.539 17.312 -0.362 1 94.94 51 LYS B C 1
ATOM 1655 O O . LYS B 1 51 ? 14.852 18.5 -0.417 1 94.94 51 LYS B O 1
ATOM 1660 N N . LEU B 1 52 ? 14.43 16.609 0.733 1 95.25 52 LEU B N 1
ATOM 1661 C CA . LEU B 1 52 ? 14.758 17.25 2.008 1 95.25 52 LEU B CA 1
ATOM 1662 C C . LEU B 1 52 ? 16.234 17.656 2.045 1 95.25 52 LEU B C 1
ATOM 1664 O O . LEU B 1 52 ? 16.562 18.734 2.541 1 95.25 52 LEU B O 1
ATOM 1668 N N . GLU B 1 53 ? 17.078 16.781 1.59 1 93.69 53 GLU B N 1
ATOM 1669 C CA . GLU B 1 53 ? 18.516 17.016 1.625 1 93.69 53 GLU B CA 1
ATOM 1670 C C . GLU B 1 53 ? 18.906 18.234 0.788 1 93.69 53 GLU B C 1
ATOM 1672 O O . GLU B 1 53 ? 19.953 18.828 0.997 1 93.69 53 GLU B O 1
ATOM 1677 N N . LYS B 1 54 ? 18.109 18.578 -0.112 1 91.88 54 LYS B N 1
ATOM 1678 C CA . LYS B 1 54 ? 18.344 19.766 -0.917 1 91.88 54 LYS B CA 1
ATOM 1679 C C . LYS B 1 54 ? 18.062 21.031 -0.114 1 91.88 54 LYS B C 1
ATOM 1681 O O . LYS B 1 54 ? 18.641 22.094 -0.397 1 91.88 54 LYS B O 1
ATOM 1686 N N . ASN B 1 55 ? 17.281 20.891 0.867 1 88 55 ASN B N 1
ATOM 1687 C CA . ASN B 1 55 ? 16.812 22.078 1.577 1 88 55 ASN B CA 1
ATOM 1688 C C . ASN B 1 55 ? 17.391 22.141 2.99 1 88 55 ASN B C 1
ATOM 1690 O O . ASN B 1 55 ? 17.438 23.219 3.594 1 88 55 ASN B O 1
ATOM 1694 N N . LEU B 1 56 ? 17.703 20.969 3.475 1 90.19 56 LEU B N 1
ATOM 1695 C CA . LEU B 1 56 ? 18.188 20.891 4.848 1 90.19 56 LEU B CA 1
ATOM 1696 C C . LEU B 1 56 ? 19.547 20.219 4.906 1 90.19 56 LEU B C 1
ATOM 1698 O O . LEU B 1 56 ? 19.797 19.25 4.188 1 90.19 56 LEU B O 1
ATOM 1702 N N . SER B 1 57 ? 20.469 20.594 5.734 1 85.56 57 SER B N 1
ATOM 1703 C CA . SER B 1 57 ? 21.844 20.078 5.809 1 85.56 57 SER B CA 1
ATOM 1704 C C . SER B 1 57 ? 21.906 18.797 6.629 1 85.56 57 SER B C 1
ATOM 1706 O O . SER B 1 57 ? 22.719 17.922 6.352 1 85.56 57 SER B O 1
ATOM 1708 N N . ASN B 1 58 ? 21.125 18.641 7.605 1 85.44 58 ASN B N 1
ATOM 1709 C CA . ASN B 1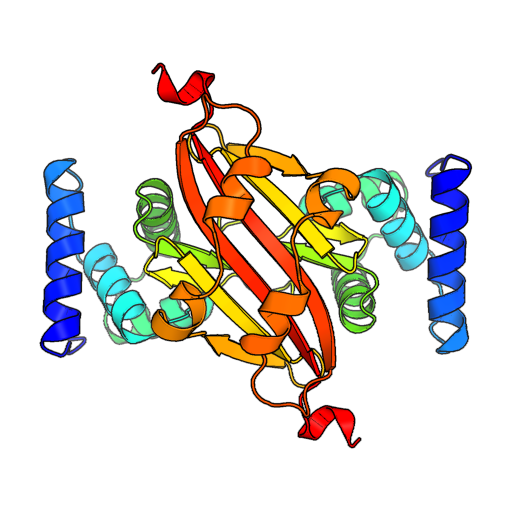 58 ? 21.188 17.484 8.492 1 85.44 58 ASN B CA 1
ATOM 1710 C C . ASN B 1 58 ? 19.859 16.75 8.539 1 85.44 58 ASN B C 1
ATOM 1712 O O . ASN B 1 58 ? 19.078 16.938 9.469 1 85.44 58 ASN B O 1
ATOM 1716 N N . VAL B 1 59 ? 19.734 15.969 7.523 1 86.69 59 VAL B N 1
ATOM 1717 C CA . VAL B 1 59 ? 18.484 15.227 7.48 1 86.69 59 VAL B CA 1
ATOM 1718 C C . VAL B 1 59 ? 18.641 13.875 8.164 1 86.69 59 VAL B C 1
ATOM 1720 O O . VAL B 1 59 ? 19.453 13.047 7.734 1 86.69 59 VAL B O 1
ATOM 1723 N N . ASN B 1 60 ? 18 13.711 9.242 1 90.81 60 ASN B N 1
ATOM 1724 C CA . ASN B 1 60 ? 17.969 12.469 10.008 1 90.81 60 ASN B CA 1
ATOM 1725 C C . ASN B 1 60 ? 16.828 11.562 9.555 1 90.81 60 ASN B C 1
ATOM 1727 O O . ASN B 1 60 ? 15.664 11.961 9.609 1 90.81 60 ASN B O 1
ATOM 1731 N N . LEU B 1 61 ? 17.219 10.359 9.18 1 92.25 61 LEU B N 1
ATOM 1732 C CA . LEU B 1 61 ? 16.234 9.414 8.664 1 92.25 61 LEU B CA 1
ATOM 1733 C C . LEU B 1 61 ? 15.18 9.086 9.719 1 92.25 61 LEU B C 1
ATOM 1735 O O . LEU B 1 61 ? 14 8.922 9.398 1 92.25 61 LEU B O 1
ATOM 1739 N N . ALA B 1 62 ? 15.617 8.969 10.914 1 94.75 62 ALA B N 1
ATOM 1740 C CA . ALA B 1 62 ? 14.688 8.664 11.992 1 94.75 62 ALA B CA 1
ATOM 1741 C C . ALA B 1 62 ? 13.625 9.75 12.117 1 94.75 62 ALA B C 1
ATOM 1743 O O . ALA B 1 62 ? 12.445 9.453 12.352 1 94.75 62 ALA B O 1
ATOM 1744 N N . SER B 1 63 ? 14.016 11 11.953 1 94.81 63 SER B N 1
ATOM 1745 C CA . SER B 1 63 ? 13.078 12.125 12.039 1 94.81 63 SER B CA 1
ATOM 1746 C C . SER B 1 63 ? 12.055 12.07 10.914 1 94.81 63 SER B C 1
ATOM 1748 O O . SER B 1 63 ? 10.891 12.43 11.109 1 94.81 63 SER B O 1
ATOM 1750 N N . ILE B 1 64 ? 12.516 11.625 9.75 1 96.5 64 ILE B N 1
ATOM 1751 C CA . ILE B 1 64 ? 11.609 11.484 8.609 1 96.5 64 ILE B CA 1
ATOM 1752 C C . ILE B 1 64 ? 10.531 10.453 8.93 1 96.5 64 ILE B C 1
ATOM 1754 O O . ILE B 1 64 ? 9.336 10.734 8.812 1 96.5 64 ILE B O 1
ATOM 1758 N N . TYR B 1 65 ? 10.953 9.328 9.375 1 96.38 65 TYR B N 1
ATOM 1759 C CA . TYR B 1 65 ? 10.016 8.25 9.664 1 96.38 65 TYR B CA 1
ATOM 1760 C C . TYR B 1 65 ? 9.078 8.648 10.797 1 96.38 65 TYR B C 1
ATOM 1762 O O . TYR B 1 65 ? 7.879 8.344 10.758 1 96.38 65 TYR B O 1
ATOM 1770 N N . ASN B 1 66 ? 9.648 9.336 11.789 1 96.38 66 ASN B N 1
ATOM 1771 C CA . ASN B 1 66 ? 8.828 9.766 12.914 1 96.38 66 ASN B CA 1
ATOM 1772 C C . ASN B 1 66 ? 7.75 10.758 12.469 1 96.38 66 ASN B C 1
ATOM 1774 O O . ASN B 1 66 ? 6.613 10.695 12.945 1 96.38 66 ASN B O 1
ATOM 1778 N N . THR B 1 67 ? 8.18 11.625 11.648 1 97.06 67 THR B N 1
ATOM 1779 C CA . THR B 1 67 ? 7.223 12.602 11.141 1 97.06 67 THR B CA 1
ATOM 1780 C C . THR B 1 67 ? 6.141 11.914 10.312 1 97.06 67 THR B C 1
ATOM 1782 O O . THR B 1 67 ? 4.953 12.203 10.469 1 97.06 67 THR B O 1
ATOM 1785 N N . ILE B 1 68 ? 6.551 11 9.438 1 97.38 68 ILE B N 1
ATOM 1786 C CA . ILE B 1 68 ? 5.602 10.266 8.609 1 97.38 68 ILE B CA 1
ATOM 1787 C C . ILE B 1 68 ? 4.629 9.5 9.5 1 97.38 68 ILE B C 1
ATOM 1789 O O . ILE B 1 68 ? 3.418 9.531 9.281 1 97.38 68 ILE B O 1
ATOM 1793 N N . ASP B 1 69 ? 5.172 8.875 10.5 1 95.44 69 ASP B N 1
ATOM 1794 C CA . ASP B 1 69 ? 4.332 8.141 11.445 1 95.44 69 ASP B CA 1
ATOM 1795 C C . ASP B 1 69 ? 3.311 9.062 12.102 1 95.44 69 ASP B C 1
ATOM 1797 O O . ASP B 1 69 ? 2.137 8.703 12.227 1 95.44 69 ASP B O 1
ATOM 1801 N N . LEU B 1 70 ? 3.766 10.156 12.508 1 95.56 70 LEU B N 1
ATOM 1802 C CA . LEU B 1 70 ? 2.908 11.141 13.156 1 95.56 70 LEU B CA 1
ATOM 1803 C C . LEU B 1 70 ? 1.79 11.586 12.219 1 95.56 70 LEU B C 1
ATOM 1805 O O . LEU B 1 70 ? 0.62 11.609 12.602 1 95.56 70 LEU B O 1
ATOM 1809 N N . LEU B 1 71 ? 2.121 11.938 11.016 1 96.31 71 LEU B N 1
ATOM 1810 C CA . LEU B 1 71 ? 1.15 12.445 10.055 1 96.31 71 LEU B CA 1
ATOM 1811 C C . LEU B 1 71 ? 0.131 11.375 9.688 1 96.31 71 LEU B C 1
ATOM 1813 O O . LEU B 1 71 ? -1.04 11.68 9.453 1 96.31 71 LEU B O 1
ATOM 1817 N N . LEU B 1 72 ? 0.568 10.133 9.617 1 93.62 72 LEU B N 1
ATOM 1818 C CA . LEU B 1 72 ? -0.341 9.023 9.375 1 93.62 72 LEU B CA 1
ATOM 1819 C C . LEU B 1 72 ? -1.309 8.844 10.547 1 93.62 72 LEU B C 1
ATOM 1821 O O . LEU B 1 72 ? -2.518 8.719 10.336 1 93.62 72 LEU B O 1
ATOM 1825 N N . LYS B 1 73 ? -0.75 8.852 11.719 1 90.19 73 LYS B N 1
ATOM 1826 C CA . LYS B 1 73 ? -1.551 8.68 12.93 1 90.19 73 LYS B CA 1
ATOM 1827 C C . LYS B 1 73 ? -2.629 9.758 13.031 1 90.19 73 LYS B C 1
ATOM 1829 O O . LYS B 1 73 ? -3.754 9.477 13.453 1 90.19 73 LYS B O 1
ATOM 1834 N N . GLU B 1 74 ? -2.275 10.906 12.594 1 90.5 74 GLU B N 1
ATOM 1835 C CA . GLU B 1 74 ? -3.197 12.031 12.688 1 90.5 74 GLU B CA 1
ATOM 1836 C C . GLU B 1 74 ? -4.105 12.109 11.461 1 90.5 74 GLU B C 1
ATOM 1838 O O . GLU B 1 74 ? -4.871 13.062 11.305 1 90.5 74 GLU B O 1
ATOM 1843 N N . HIS B 1 75 ? -3.936 11.258 10.562 1 89.56 75 HIS B N 1
ATOM 1844 C CA . HIS B 1 75 ? -4.762 11.156 9.367 1 89.56 75 HIS B CA 1
ATOM 1845 C C . HIS B 1 75 ? -4.602 12.375 8.469 1 89.56 75 HIS B C 1
ATOM 1847 O O . HIS B 1 75 ? -5.574 12.852 7.879 1 89.56 75 HIS B O 1
ATOM 1853 N N . ILE B 1 76 ? -3.5 12.891 8.531 1 93.5 76 ILE B N 1
ATOM 1854 C CA . ILE B 1 76 ? -3.174 14.023 7.672 1 93.5 76 ILE B CA 1
ATOM 1855 C C . ILE B 1 76 ? -2.734 13.516 6.301 1 93.5 76 ILE B C 1
ATOM 1857 O O . ILE B 1 76 ? -3.062 14.117 5.273 1 93.5 76 ILE B O 1
ATOM 1861 N N . ILE B 1 77 ? -1.984 12.391 6.344 1 94.81 77 ILE B N 1
ATOM 1862 C CA . ILE B 1 77 ? -1.581 11.758 5.094 1 94.81 77 ILE B CA 1
ATOM 1863 C C . ILE B 1 77 ? -2.064 10.312 5.07 1 94.81 77 ILE B C 1
ATOM 1865 O O . ILE B 1 77 ? -2.434 9.758 6.105 1 94.81 77 ILE B O 1
ATOM 1869 N N . THR B 1 78 ? -2.066 9.742 3.852 1 92.75 78 THR B N 1
ATOM 1870 C CA . THR B 1 78 ? -2.365 8.328 3.629 1 92.75 78 THR B CA 1
ATOM 1871 C C . THR B 1 78 ? -1.272 7.672 2.791 1 92.75 78 THR B C 1
ATOM 1873 O O . THR B 1 78 ? -0.41 8.359 2.238 1 9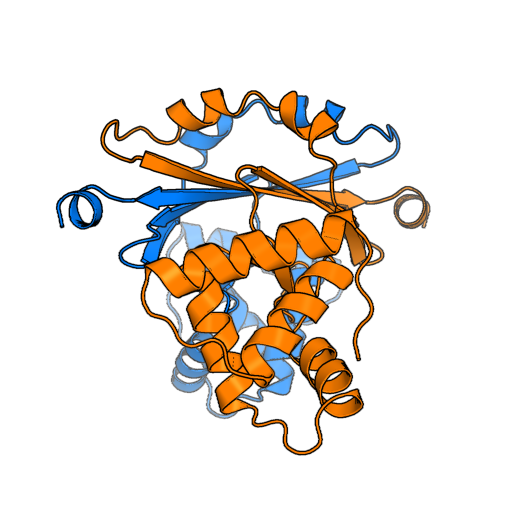2.75 78 THR B O 1
ATOM 1876 N N . SER B 1 79 ? -1.235 6.406 2.875 1 94.19 79 SER B N 1
ATOM 1877 C CA . SER B 1 79 ? -0.206 5.656 2.164 1 94.19 79 SER B CA 1
ATOM 1878 C C . SER B 1 79 ? -0.823 4.652 1.197 1 94.19 79 SER B C 1
ATOM 1880 O O . SER B 1 79 ? -1.938 4.172 1.419 1 94.19 79 SER B O 1
ATOM 1882 N N . ASN B 1 80 ? -0.072 4.371 0.151 1 92.5 80 ASN B N 1
ATOM 1883 C CA . ASN B 1 80 ? -0.458 3.381 -0.849 1 92.5 80 ASN B CA 1
ATOM 1884 C C . ASN B 1 80 ? 0.757 2.645 -1.407 1 92.5 80 ASN B C 1
ATOM 1886 O O . ASN B 1 80 ? 1.877 3.158 -1.354 1 92.5 80 ASN B O 1
ATOM 1890 N N . THR B 1 81 ? 0.516 1.469 -1.876 1 94.06 81 THR B N 1
ATOM 1891 C CA . THR B 1 81 ? 1.515 0.767 -2.674 1 94.06 81 THR B CA 1
ATOM 1892 C C . THR B 1 81 ? 0.904 0.251 -3.973 1 94.06 81 THR B C 1
ATOM 1894 O O . THR B 1 81 ? -0.086 -0.484 -3.951 1 94.06 81 THR B O 1
ATOM 1897 N N . PHE B 1 82 ? 1.534 0.624 -5.098 1 88.69 82 PHE B N 1
ATOM 1898 C CA . PHE B 1 82 ? 0.996 0.276 -6.406 1 88.69 82 PHE B CA 1
ATOM 1899 C C . PHE B 1 82 ? 1.812 -0.839 -7.047 1 88.69 82 PHE B C 1
ATOM 1901 O O . PHE B 1 82 ? 1.301 -1.589 -7.883 1 88.69 82 PHE B O 1
ATOM 1908 N N . ASP B 1 83 ? 3.072 -0.936 -6.633 1 88.56 83 ASP B N 1
ATOM 1909 C CA . ASP B 1 83 ? 3.961 -1.868 -7.32 1 88.56 83 ASP B CA 1
ATOM 1910 C C . ASP B 1 83 ? 4.461 -2.953 -6.371 1 88.56 83 ASP B C 1
ATOM 1912 O O . ASP B 1 83 ? 5.289 -3.783 -6.75 1 88.56 83 ASP B O 1
ATOM 1916 N N . GLY B 1 84 ? 4.012 -2.857 -5.117 1 92.38 84 GLY B N 1
ATOM 1917 C CA . GLY B 1 84 ? 4.406 -3.861 -4.141 1 92.38 84 GLY B CA 1
ATOM 1918 C C . GLY B 1 84 ? 5.828 -3.682 -3.637 1 92.38 84 GLY B C 1
ATOM 1919 O O . GLY B 1 84 ? 6.359 -4.547 -2.939 1 92.38 84 GLY B O 1
ATOM 1920 N N . LYS B 1 85 ? 6.484 -2.584 -3.961 1 92.25 85 LYS B N 1
ATOM 1921 C CA . LYS B 1 85 ? 7.875 -2.361 -3.582 1 92.25 85 LYS B CA 1
ATOM 1922 C C . LYS B 1 85 ? 8.031 -1.053 -2.812 1 92.25 85 LYS B C 1
ATOM 1924 O O . LYS B 1 85 ? 8.828 -0.968 -1.878 1 92.25 85 LYS B O 1
ATOM 1929 N N . ASN B 1 86 ? 7.266 -0.186 -3.186 1 93.06 86 ASN B N 1
ATOM 1930 C CA . ASN B 1 86 ? 7.363 1.14 -2.586 1 93.06 86 ASN B CA 1
ATOM 1931 C C . ASN B 1 86 ? 6.055 1.552 -1.917 1 93.06 86 ASN B C 1
ATOM 1933 O O . ASN B 1 86 ? 4.977 1.152 -2.357 1 93.06 86 ASN B O 1
ATOM 1937 N N . ILE B 1 87 ? 6.234 2.346 -0.9 1 95.94 87 ILE B N 1
ATOM 1938 C CA . ILE B 1 87 ? 5.086 2.979 -0.263 1 95.94 87 ILE B CA 1
ATOM 1939 C C . ILE B 1 87 ? 5.062 4.469 -0.6 1 95.94 87 ILE B C 1
ATOM 1941 O O . ILE B 1 87 ? 6.082 5.152 -0.474 1 95.94 87 ILE B O 1
ATOM 1945 N N . TRP B 1 88 ? 3.963 4.875 -1.025 1 94.25 88 TRP B N 1
ATOM 1946 C CA . TRP B 1 88 ? 3.785 6.273 -1.39 1 94.25 88 TRP B CA 1
ATOM 1947 C C . TRP B 1 88 ? 2.873 6.984 -0.394 1 94.25 88 TRP B C 1
ATOM 1949 O O . TRP B 1 88 ? 1.88 6.414 0.063 1 94.25 88 TRP B O 1
ATOM 1959 N N . TYR B 1 89 ? 3.229 8.227 -0.182 1 96.06 89 TYR B N 1
ATOM 1960 C CA . TYR B 1 89 ? 2.457 9.047 0.749 1 96.06 89 TYR B CA 1
ATOM 1961 C C . TYR B 1 89 ? 1.823 10.234 0.037 1 96.06 89 TYR B C 1
ATOM 1963 O O . TYR B 1 89 ? 2.414 10.805 -0.885 1 96.06 89 TYR B O 1
ATOM 1971 N N . GLU B 1 90 ? 0.625 10.578 0.476 1 94.12 90 GLU B N 1
ATOM 1972 C CA . GLU B 1 90 ? -0.112 11.727 -0.047 1 94.12 90 GLU B CA 1
ATOM 1973 C C . GLU B 1 90 ? -1.017 12.336 1.02 1 94.12 90 GLU B C 1
ATOM 1975 O O . GLU B 1 90 ? -1.294 11.703 2.041 1 94.12 90 GLU B O 1
ATOM 1980 N N . LEU B 1 91 ? -1.444 13.57 0.723 1 93.44 91 LEU B N 1
ATOM 1981 C CA . LEU B 1 91 ? -2.4 14.172 1.646 1 93.44 91 LEU B CA 1
ATOM 1982 C C . LEU B 1 91 ? -3.674 13.336 1.729 1 93.44 91 LEU B C 1
ATOM 1984 O O . LEU B 1 91 ? -4.168 12.844 0.712 1 93.44 91 LEU B O 1
ATOM 1988 N N . SER B 1 92 ? -4.152 13.242 2.918 1 89.88 92 SER B N 1
ATOM 1989 C CA . SER B 1 92 ? -5.34 12.43 3.148 1 89.88 92 SER B CA 1
ATOM 1990 C C . SER B 1 92 ? -6.594 13.117 2.625 1 89.88 92 SER B C 1
ATOM 1992 O O . SER B 1 92 ? -6.75 14.328 2.775 1 89.88 92 SER B O 1
ATOM 1994 N N . THR B 1 93 ? -7.371 12.305 2.004 1 83.25 93 THR B N 1
ATOM 1995 C CA . THR B 1 93 ? -8.719 12.719 1.624 1 83.25 93 THR B CA 1
ATOM 1996 C C . THR B 1 93 ? -9.742 11.664 2.025 1 83.25 93 THR B C 1
ATOM 1998 O O . THR B 1 93 ? -9.383 10.516 2.299 1 83.25 93 THR B O 1
ATOM 2001 N N . ASN B 1 94 ? -10.961 12.109 2.256 1 77.75 94 ASN B N 1
ATOM 2002 C CA . ASN B 1 94 ? -12 11.172 2.662 1 77.75 94 ASN B CA 1
ATOM 2003 C C . ASN B 1 94 ? -12.148 10.031 1.66 1 77.75 94 ASN B C 1
ATOM 2005 O O . ASN B 1 94 ? -12.422 8.891 2.047 1 77.75 94 ASN B O 1
ATOM 2009 N N . LYS B 1 95 ? -12.078 10.469 0.415 1 78.94 95 LYS B N 1
ATOM 2010 C CA . LYS B 1 95 ? -12.156 9.484 -0.661 1 78.94 95 LYS B CA 1
ATOM 2011 C C . LYS B 1 95 ? -11.031 9.68 -1.671 1 78.94 95 LYS B C 1
ATOM 2013 O O . LYS B 1 95 ? -10.828 10.789 -2.166 1 78.94 95 LYS B O 1
ATOM 2018 N N . SER B 1 96 ? -10.258 8.656 -1.799 1 85.38 96 SER B N 1
ATOM 2019 C CA . SER B 1 96 ? -9.188 8.719 -2.791 1 85.38 96 SER B CA 1
ATOM 2020 C C . SER B 1 96 ? -9.258 7.535 -3.75 1 85.38 96 SER B C 1
ATOM 2022 O O . SER B 1 96 ? -9.578 6.418 -3.344 1 85.38 96 SER B O 1
ATOM 2024 N N . ALA B 1 97 ? -9.102 7.848 -4.992 1 85.56 97 ALA B N 1
ATOM 2025 C CA . ALA B 1 97 ? -9.078 6.793 -6.004 1 85.56 97 ALA B CA 1
ATOM 2026 C C . ALA B 1 97 ? -7.875 6.945 -6.93 1 85.56 97 ALA B C 1
ATOM 2028 O O . ALA B 1 97 ? -7.516 8.062 -7.309 1 85.56 97 ALA B O 1
ATOM 2029 N N . HIS B 1 98 ? -7.273 5.848 -7.223 1 89.38 98 HIS B N 1
ATOM 2030 C CA . HIS B 1 98 ? -6.152 5.809 -8.156 1 89.38 98 HIS B CA 1
ATOM 2031 C C . HIS B 1 98 ? -6.371 4.758 -9.242 1 89.38 98 HIS B C 1
ATOM 2033 O O . HIS B 1 98 ? -6.965 3.709 -8.984 1 89.38 98 HIS B O 1
ATOM 2039 N N . ILE B 1 99 ? -5.91 5.156 -10.438 1 86.56 99 ILE B N 1
ATOM 2040 C CA . ILE B 1 99 ? -5.871 4.203 -11.547 1 86.56 99 ILE B CA 1
ATOM 2041 C C . ILE B 1 99 ? -4.422 3.867 -11.891 1 86.56 99 ILE B C 1
ATOM 2043 O O . ILE B 1 99 ? -3.586 4.762 -12.016 1 86.56 99 ILE B O 1
ATOM 2047 N N . LYS B 1 100 ? -4.203 2.623 -11.906 1 88.19 100 LYS B N 1
ATOM 2048 C CA . LYS B 1 100 ? -2.873 2.156 -12.281 1 88.19 100 LYS B CA 1
ATOM 2049 C C . LYS B 1 100 ? -2.936 1.244 -13.508 1 88.19 100 LYS B C 1
ATOM 2051 O O . LYS B 1 100 ? -3.75 0.32 -13.555 1 88.19 100 LYS B O 1
ATOM 2056 N N . CYS B 1 101 ? -2.043 1.492 -14.414 1 87.38 101 CYS B N 1
ATOM 2057 C CA . CYS B 1 101 ? -1.879 0.559 -15.523 1 87.38 101 CYS B CA 1
ATOM 2058 C C . CYS B 1 101 ? -0.934 -0.576 -15.148 1 87.38 101 CYS B C 1
ATOM 2060 O O . CYS B 1 101 ? 0.226 -0.336 -14.805 1 87.38 101 CYS B O 1
ATOM 2062 N N . ASP B 1 102 ? -1.372 -1.735 -15.344 1 86.06 102 ASP B N 1
ATOM 2063 C CA . ASP B 1 102 ? -0.558 -2.881 -14.945 1 86.06 102 ASP B CA 1
ATOM 2064 C C . ASP B 1 102 ? 0.48 -3.213 -16.016 1 86.06 102 ASP B C 1
ATOM 2066 O O . ASP B 1 102 ? 1.408 -3.986 -15.766 1 86.06 102 ASP B O 1
ATOM 2070 N N . GLY B 1 103 ? 0.344 -2.658 -17.109 1 83.81 103 GLY B N 1
ATOM 2071 C CA . GLY B 1 103 ? 1.313 -2.859 -18.172 1 83.81 103 GLY B CA 1
ATOM 2072 C C . GLY B 1 103 ? 2.543 -1.98 -18.031 1 83.81 103 GLY B C 1
ATOM 2073 O O . GLY B 1 103 ? 3.664 -2.482 -17.938 1 83.81 103 GLY B O 1
ATOM 2074 N N . CYS B 1 104 ? 2.365 -0.743 -17.938 1 86.94 104 CYS B N 1
ATOM 2075 C CA . CYS B 1 104 ? 3.482 0.194 -17.938 1 86.94 104 CYS B CA 1
ATOM 2076 C C . CYS B 1 104 ? 3.74 0.731 -16.531 1 86.94 104 CYS B C 1
ATOM 2078 O O . CYS B 1 104 ? 4.789 1.321 -16.281 1 86.94 104 CYS B O 1
ATOM 2080 N N . GLY B 1 105 ? 2.783 0.61 -15.633 1 85.56 105 GLY B N 1
ATOM 2081 C CA . GLY B 1 105 ? 3 1.024 -14.258 1 85.56 105 GLY B CA 1
ATOM 2082 C C . GLY B 1 105 ? 2.582 2.457 -13.992 1 85.56 105 GLY B C 1
ATOM 2083 O O . GLY B 1 105 ? 2.707 2.949 -12.867 1 85.56 105 GLY B O 1
ATOM 2084 N N . LYS B 1 106 ? 2.053 3.098 -14.977 1 87.12 106 LYS B N 1
ATOM 2085 C CA . LYS B 1 106 ? 1.62 4.484 -14.805 1 87.12 106 LYS B CA 1
ATOM 2086 C C . LYS B 1 106 ? 0.485 4.582 -13.789 1 87.12 106 LYS B C 1
ATOM 2088 O O . LYS B 1 106 ? -0.458 3.791 -13.828 1 87.12 106 LYS B O 1
ATOM 2093 N N . ILE B 1 107 ? 0.587 5.566 -12.867 1 86.19 107 ILE B N 1
ATOM 2094 C CA . ILE B 1 107 ? -0.424 5.781 -11.836 1 86.19 107 ILE B CA 1
ATOM 2095 C C . ILE B 1 107 ? -1.1 7.133 -12.055 1 86.19 107 ILE B C 1
ATOM 2097 O O . ILE B 1 107 ? -0.427 8.141 -12.297 1 86.19 107 ILE B O 1
ATOM 2101 N N . GLU B 1 108 ? -2.381 7.125 -12.031 1 83.75 108 GLU B N 1
ATOM 2102 C CA . GLU B 1 108 ? -3.152 8.359 -12.172 1 83.75 108 GLU B CA 1
ATOM 2103 C C . GLU B 1 108 ? -4.09 8.562 -10.984 1 83.75 108 GLU B C 1
ATOM 2105 O O . GLU B 1 108 ? -4.832 7.652 -10.609 1 83.75 108 GLU B O 1
ATOM 2110 N N . HIS B 1 109 ? -4.039 9.766 -10.414 1 84.25 109 HIS B N 1
ATOM 2111 C CA . HIS B 1 109 ? -4.984 10.156 -9.375 1 84.25 109 HIS B CA 1
ATOM 2112 C C . HIS B 1 109 ? -6.332 10.539 -9.977 1 84.25 109 HIS B C 1
ATOM 2114 O O . HIS B 1 109 ? -6.395 11.352 -10.906 1 84.25 109 HIS B O 1
ATOM 2120 N N . VAL B 1 110 ? -7.34 9.922 -9.43 1 80.81 110 VAL B N 1
ATOM 2121 C CA . VAL B 1 110 ? -8.68 10.25 -9.906 1 80.81 110 VAL B CA 1
ATOM 2122 C C . VAL B 1 110 ? -9.203 11.477 -9.164 1 80.81 110 VAL B C 1
ATOM 2124 O O . VAL B 1 110 ? -9.141 11.547 -7.938 1 80.81 110 VAL B O 1
ATOM 2127 N N . SER B 1 111 ? -9.664 12.406 -9.875 1 74.81 111 SER B N 1
ATOM 2128 C CA . SER B 1 111 ? -10.133 13.656 -9.297 1 74.81 111 SER B CA 1
ATOM 2129 C C . SER B 1 111 ? -11.359 13.438 -8.414 1 74.81 111 SER B C 1
ATOM 2131 O O . SER B 1 111 ? -12.125 12.5 -8.641 1 74.81 111 SER B O 1
ATOM 2133 N N . ALA B 1 112 ? -11.547 14.383 -7.48 1 69.88 112 ALA B N 1
ATOM 2134 C CA . ALA B 1 112 ? -12.648 14.32 -6.523 1 69.88 112 ALA B CA 1
ATOM 2135 C C . ALA B 1 112 ? -13.992 14.352 -7.238 1 69.88 112 ALA B C 1
ATOM 2137 O O . ALA B 1 112 ? -14.953 13.703 -6.801 1 69.88 112 ALA B O 1
ATOM 2138 N N . ASP B 1 113 ? -14.086 15.047 -8.312 1 67 113 ASP B N 1
ATOM 2139 C CA . ASP B 1 113 ? -15.336 15.18 -9.062 1 67 113 ASP B CA 1
ATOM 2140 C C . ASP B 1 113 ? -15.75 13.844 -9.672 1 67 113 ASP B C 1
ATOM 2142 O O . ASP B 1 113 ? -16.938 13.539 -9.766 1 67 113 ASP B O 1
ATOM 2146 N N . LYS B 1 114 ? -14.836 13.086 -10.047 1 67.19 114 LYS B N 1
ATOM 2147 C CA . LYS B 1 114 ? -15.117 11.797 -10.664 1 67.19 114 LYS B CA 1
ATOM 2148 C C . LYS B 1 114 ? -15.453 10.742 -9.609 1 67.19 114 LYS B C 1
ATOM 2150 O O . LYS B 1 114 ? -16.188 9.797 -9.891 1 67.19 114 LYS B O 1
ATOM 2155 N N . ILE B 1 115 ? -15.008 11.016 -8.453 1 66.5 115 ILE B N 1
ATOM 2156 C CA . ILE B 1 115 ? -15.203 10.062 -7.363 1 66.5 115 ILE B CA 1
ATOM 2157 C C . ILE B 1 115 ? -16.562 10.289 -6.711 1 66.5 115 ILE B C 1
ATOM 2159 O O . ILE B 1 115 ? -17.172 9.359 -6.172 1 66.5 115 ILE B O 1
ATOM 2163 N N . LYS B 1 116 ? -16.938 11.562 -6.68 1 62.56 116 LYS B N 1
ATOM 2164 C CA . LYS B 1 116 ? -18.219 11.922 -6.078 1 62.56 116 LYS B CA 1
ATOM 2165 C C . LYS B 1 116 ? -19.344 11.023 -6.594 1 62.56 116 LYS B C 1
ATOM 2167 O O . LYS B 1 116 ? -20.312 10.75 -5.879 1 62.56 116 LYS B O 1
ATOM 2172 N N . ASN B 1 117 ? -19.203 10.562 -7.801 1 59.66 117 ASN B N 1
ATOM 2173 C CA . ASN B 1 117 ? -20.266 9.766 -8.414 1 59.66 117 ASN B CA 1
ATOM 2174 C C . ASN B 1 117 ? -20.203 8.312 -7.938 1 59.66 117 ASN B C 1
ATOM 2176 O O . ASN B 1 117 ? -21.094 7.523 -8.242 1 59.66 117 ASN B O 1
ATOM 2180 N N . ILE B 1 118 ? -19.172 8.039 -7.312 1 59.03 118 ILE B N 1
ATOM 2181 C CA . ILE B 1 118 ? -19.109 6.711 -6.719 1 59.03 118 ILE B CA 1
ATOM 2182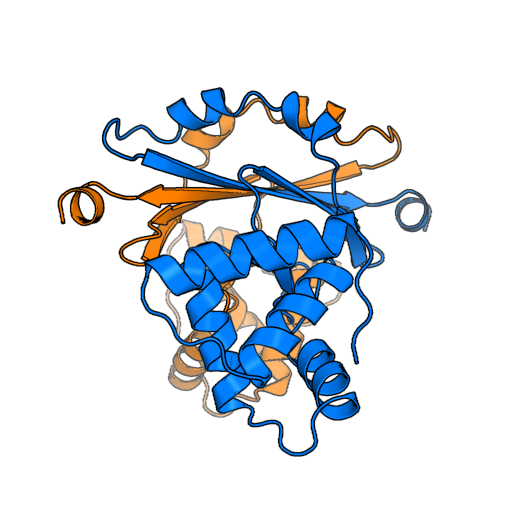 C C . ILE B 1 118 ? -19.953 6.672 -5.445 1 59.03 118 ILE B C 1
ATOM 2184 O O . ILE B 1 118 ? -19.766 7.496 -4.547 1 59.03 118 ILE B O 1
ATOM 2188 N N . ASP B 1 119 ? -21.172 6.062 -5.547 1 56.03 119 ASP B N 1
ATOM 2189 C CA . ASP B 1 119 ? -22.062 5.957 -4.391 1 56.03 119 ASP B CA 1
ATOM 2190 C C . ASP B 1 119 ? -21.359 5.25 -3.229 1 56.03 119 ASP B C 1
ATOM 2192 O O . ASP B 1 119 ? -21.422 4.023 -3.117 1 56.03 119 ASP B O 1
ATOM 2196 N N . PHE B 1 120 ? -20.625 5.938 -2.512 1 56.81 120 PHE B N 1
ATOM 2197 C CA . PHE B 1 120 ? -19.859 5.441 -1.365 1 56.81 120 PHE B CA 1
ATOM 2198 C C . PHE B 1 120 ? -20.812 4.977 -0.261 1 56.81 120 PHE B C 1
ATOM 2200 O O . PHE B 1 120 ? -20.406 4.203 0.615 1 56.81 120 PHE B O 1
ATOM 2207 N N . ASP B 1 121 ? -22 5.559 -0.248 1 57.53 121 ASP B N 1
ATOM 2208 C CA . ASP B 1 121 ? -23 5.105 0.713 1 57.53 121 ASP B CA 1
ATOM 2209 C C . ASP B 1 121 ? -23.203 3.594 0.623 1 57.53 121 ASP B C 1
ATOM 2211 O O . ASP B 1 121 ? -23.641 2.961 1.587 1 57.53 121 ASP B O 1
ATOM 2215 N N . LYS B 1 122 ? -22.844 3.148 -0.48 1 56.91 122 LYS B N 1
ATOM 2216 C CA . LYS B 1 122 ? -23.016 1.707 -0.64 1 56.91 122 LYS B CA 1
ATOM 2217 C C . LYS B 1 122 ? -21.953 0.941 0.148 1 56.91 122 LYS B C 1
ATOM 2219 O O . LYS B 1 122 ? -22.125 -0.243 0.443 1 56.91 122 LYS B O 1
ATOM 2224 N N . PHE B 1 123 ? -20.938 1.66 0.436 1 59.94 123 PHE B N 1
ATOM 2225 C CA . PHE B 1 123 ? -19.938 0.983 1.254 1 59.94 123 PHE B CA 1
ATOM 2226 C C . PHE B 1 123 ? -20.391 0.899 2.705 1 59.94 123 PHE B C 1
ATOM 2228 O O . PHE B 1 123 ? -19.875 0.101 3.482 1 59.94 123 PHE B O 1
ATOM 2235 N N . ASP B 1 124 ? -21.344 1.768 2.988 1 58.09 124 ASP B N 1
ATOM 2236 C CA . ASP B 1 124 ? -21.922 1.673 4.32 1 58.09 124 ASP B CA 1
ATOM 2237 C C . ASP B 1 124 ? -22.5 0.278 4.5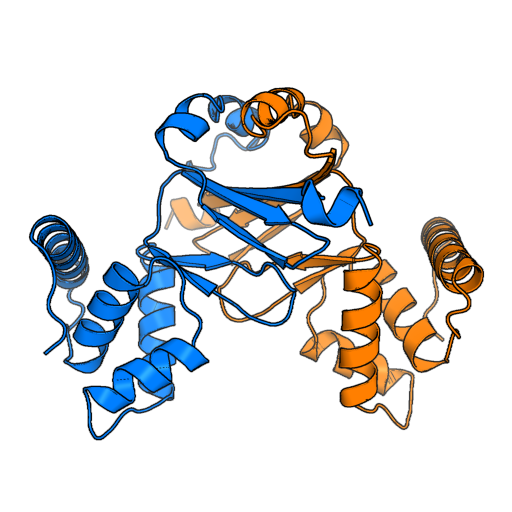74 1 58.09 124 ASP B C 1
ATOM 2239 O O . ASP B 1 124 ? -22.5 -0.199 5.711 1 58.09 124 ASP B O 1
ATOM 2243 N N . HIS B 1 125 ? -22.969 -0.24 3.504 1 57.34 125 HIS B N 1
ATOM 2244 C CA . HIS B 1 125 ? -23.531 -1.576 3.672 1 57.34 125 HIS B CA 1
ATOM 2245 C C . HIS B 1 125 ? -22.438 -2.598 3.965 1 57.34 125 HIS B C 1
ATOM 2247 O O . HIS B 1 125 ? -22.719 -3.676 4.496 1 57.34 125 HIS B O 1
ATOM 2253 N N . ILE B 1 126 ? -21.391 -2.359 3.438 1 56.81 126 ILE B N 1
ATOM 2254 C CA . ILE B 1 126 ? -20.266 -3.25 3.689 1 56.81 126 ILE B CA 1
ATOM 2255 C C . ILE B 1 126 ? -19.828 -3.135 5.152 1 56.81 126 ILE B C 1
ATOM 2257 O O . ILE B 1 126 ? -19.375 -4.113 5.75 1 56.81 126 ILE B O 1
ATOM 2261 N N . ILE B 1 127 ? -19.922 -1.885 5.648 1 56.94 127 ILE B N 1
ATOM 2262 C CA . ILE B 1 127 ? -19.578 -1.641 7.043 1 56.94 127 ILE B CA 1
ATOM 2263 C C . ILE B 1 127 ? -20.688 -2.154 7.949 1 56.94 127 ILE B C 1
ATOM 2265 O O . ILE B 1 127 ? -21.766 -1.541 8.039 1 56.94 127 ILE B O 1
ATOM 2269 N N . SER B 1 128 ? -21.109 -3.27 7.746 1 51.38 128 SER B N 1
ATOM 2270 C CA . SER B 1 128 ? -22.266 -3.771 8.5 1 51.38 128 SER B CA 1
ATOM 2271 C C . SER B 1 128 ? -22.281 -3.203 9.914 1 51.38 128 SER B C 1
ATOM 2273 O O . SER B 1 128 ? -23.344 -3.141 10.547 1 51.38 128 SER B O 1
ATOM 2275 N N . ASP B 1 129 ? -21.188 -3.219 10.594 1 50.19 129 ASP B N 1
ATOM 2276 C CA . ASP B 1 129 ? -21.438 -2.953 12.008 1 50.19 129 ASP B CA 1
ATOM 2277 C C . ASP B 1 129 ? -21.641 -1.461 12.258 1 50.19 129 ASP B C 1
ATOM 2279 O O . ASP B 1 129 ? -20.75 -0.652 12.008 1 50.19 129 ASP B O 1
ATOM 2283 N N . LYS B 1 130 ? -22.859 -1.076 12.25 1 48.09 130 LYS B N 1
ATOM 2284 C CA . LYS B 1 130 ? -23.453 0.213 12.594 1 48.09 130 LYS B CA 1
ATOM 2285 C C . LYS B 1 130 ? -22.531 1.012 13.516 1 48.09 130 LYS B C 1
ATOM 2287 O O . LYS B 1 130 ? -22.672 2.23 13.633 1 48.09 130 LYS B O 1
ATOM 2292 N N . LYS B 1 131 ? -21.812 0.365 14.242 1 53.72 131 LYS B N 1
ATOM 2293 C CA . LYS B 1 131 ? -21.109 1.076 15.312 1 53.72 131 LYS B CA 1
ATOM 2294 C C . LYS B 1 131 ? -19.734 1.534 14.852 1 53.72 131 LYS B C 1
ATOM 2296 O O . LYS B 1 131 ? -18.984 2.137 15.625 1 53.72 131 LYS B O 1
ATOM 2301 N N . GLN B 1 132 ? -19.391 1.275 13.516 1 60.38 132 GLN B N 1
ATOM 2302 C CA . GLN B 1 132 ? -18.109 1.763 13.031 1 60.38 132 GLN B CA 1
ATOM 2303 C C . GLN B 1 132 ? -18.266 3.086 12.289 1 60.38 132 GLN B C 1
ATOM 2305 O O . GLN B 1 132 ? -19.234 3.279 11.555 1 60.38 132 GLN B O 1
ATOM 2310 N N . LYS B 1 133 ? -17.484 4.023 12.727 1 71.5 133 LYS B N 1
ATOM 2311 C CA . LYS B 1 133 ? -17.5 5.297 12.016 1 71.5 133 LYS B CA 1
ATOM 2312 C C . LYS B 1 133 ? -16.531 5.281 10.836 1 71.5 133 LYS B C 1
ATOM 2314 O O . LYS B 1 133 ? -15.336 5.016 11.016 1 71.5 133 LYS B O 1
ATOM 2319 N N . LEU B 1 134 ? -17.047 5.387 9.641 1 73.94 134 LEU B N 1
ATOM 2320 C CA . LEU B 1 134 ? -16.234 5.453 8.43 1 73.94 134 LEU B CA 1
ATOM 2321 C C . LEU B 1 134 ? -15.375 6.707 8.422 1 73.94 134 LEU B C 1
ATOM 2323 O O . LEU B 1 134 ? -15.875 7.812 8.633 1 73.94 134 LEU B O 1
ATOM 2327 N N . GLU B 1 135 ? -14.133 6.441 8.281 1 75.88 135 GLU B N 1
ATOM 2328 C CA . GLU B 1 135 ? -13.219 7.578 8.25 1 75.88 135 GLU B CA 1
ATOM 2329 C C . GLU B 1 135 ? -12.82 7.93 6.816 1 75.88 135 GLU B C 1
ATOM 2331 O O . GLU B 1 135 ? -13 9.062 6.379 1 75.88 135 GLU B O 1
ATOM 2336 N N . HIS B 1 136 ? -12.281 7.055 6.148 1 83.56 136 HIS B N 1
ATOM 2337 C CA . HIS B 1 136 ? -11.875 7.309 4.77 1 83.56 136 HIS B CA 1
ATOM 2338 C C . HIS B 1 136 ? -11.852 6.02 3.957 1 83.56 136 HIS B C 1
ATOM 2340 O O . HIS B 1 136 ? -11.805 4.922 4.523 1 83.56 136 HIS B O 1
ATOM 2346 N N . ILE B 1 137 ? -11.977 6.195 2.645 1 84.38 137 ILE B N 1
ATOM 2347 C CA . ILE B 1 137 ? -11.984 5.074 1.711 1 84.38 137 ILE B CA 1
ATOM 2348 C C . ILE B 1 137 ? -10.945 5.305 0.616 1 84.38 137 ILE B C 1
ATOM 2350 O O . ILE B 1 137 ? -10.812 6.418 0.099 1 84.38 137 ILE B O 1
ATOM 2354 N N . LYS B 1 138 ? -10.266 4.246 0.327 1 88.56 138 LYS B N 1
ATOM 2355 C CA . LYS B 1 138 ? -9.328 4.258 -0.791 1 88.56 138 LYS B CA 1
ATOM 2356 C C . LYS B 1 138 ? -9.711 3.215 -1.839 1 88.56 138 LYS B C 1
ATOM 2358 O O . LYS B 1 138 ? -10 2.064 -1.502 1 88.56 138 LYS B O 1
ATOM 2363 N N . ILE B 1 139 ? -9.633 3.699 -3.064 1 86.06 139 ILE B N 1
ATOM 2364 C CA . ILE B 1 139 ? -9.938 2.799 -4.172 1 86.06 139 ILE B CA 1
ATOM 2365 C C . ILE B 1 139 ? -8.766 2.762 -5.145 1 86.06 139 ILE B C 1
ATOM 2367 O O . ILE B 1 139 ? -8.188 3.803 -5.469 1 86.06 139 ILE B O 1
ATOM 2371 N N . GLU B 1 140 ? -8.406 1.624 -5.477 1 89.31 140 GLU B N 1
ATOM 2372 C CA . GLU B 1 140 ? -7.355 1.412 -6.469 1 89.31 140 GLU B CA 1
ATOM 2373 C C . GLU B 1 140 ? -7.863 0.574 -7.637 1 89.31 140 GLU B C 1
ATOM 2375 O O . GLU B 1 140 ? -8.336 -0.549 -7.445 1 89.31 140 GLU B O 1
ATOM 2380 N N . ILE B 1 141 ? -7.75 1.161 -8.789 1 86.12 141 ILE B N 1
ATOM 2381 C CA . ILE B 1 141 ? -8.242 0.499 -9.992 1 86.12 141 ILE B CA 1
ATOM 2382 C C . ILE B 1 141 ? -7.07 0.149 -10.906 1 86.12 141 ILE B C 1
ATOM 2384 O O . ILE B 1 141 ? -6.289 1.025 -11.289 1 86.12 141 ILE B O 1
ATOM 2388 N N . HIS B 1 142 ? -7.008 -1.075 -11.18 1 87.69 142 HIS B N 1
ATOM 2389 C CA . HIS B 1 142 ? -5.949 -1.543 -12.062 1 87.69 142 HIS B CA 1
ATOM 2390 C C . HIS B 1 142 ? -6.477 -1.792 -13.469 1 87.69 142 HIS B C 1
ATOM 2392 O O . HIS B 1 142 ? -7.461 -2.512 -13.648 1 87.69 142 HIS B O 1
ATOM 2398 N N . VAL B 1 143 ? -5.785 -1.261 -14.414 1 84.94 143 VAL B N 1
ATOM 2399 C CA . VAL B 1 143 ? -6.219 -1.365 -15.805 1 84.94 143 VAL B CA 1
ATOM 2400 C C . VAL B 1 143 ? -5.016 -1.669 -16.703 1 84.94 143 VAL B C 1
ATOM 2402 O O . VAL B 1 143 ? -3.883 -1.74 -16.219 1 84.94 143 VAL B O 1
ATOM 2405 N N . ILE B 1 144 ? -5.328 -2.016 -17.922 1 85.31 144 ILE B N 1
ATOM 2406 C CA . ILE B 1 144 ? -4.34 -2.008 -19 1 85.31 144 ILE B CA 1
ATOM 2407 C C . ILE B 1 144 ? -4.641 -0.866 -19.969 1 85.31 144 ILE B C 1
ATOM 2409 O O . ILE B 1 144 ? -5.727 -0.801 -20.547 1 85.31 144 ILE B O 1
ATOM 2413 N N . CYS B 1 145 ? -3.688 -0.034 -20.031 1 82.88 145 CYS B N 1
ATOM 2414 C CA . CYS B 1 145 ? -3.947 1.135 -20.859 1 82.88 145 CYS B CA 1
ATOM 2415 C C . CYS B 1 145 ? -3.848 0.783 -22.344 1 82.88 145 CYS B C 1
ATOM 2417 O O . CYS B 1 145 ? -3.389 -0.304 -22.703 1 82.88 145 CYS B O 1
ATOM 2419 N N . GLU B 1 146 ? -4.223 1.712 -23.172 1 81.5 146 GLU B N 1
ATOM 2420 C CA . GLU B 1 146 ? -4.273 1.504 -24.609 1 81.5 146 GLU B CA 1
ATOM 2421 C C . GLU B 1 146 ? -2.896 1.145 -25.172 1 81.5 146 GLU B C 1
ATOM 2423 O O . GLU B 1 146 ? -2.773 0.254 -26.016 1 81.5 146 GLU B O 1
ATOM 2428 N N . ASN B 1 147 ? -1.943 1.803 -24.688 1 83.38 147 ASN B N 1
ATOM 2429 C CA . ASN B 1 147 ? -0.583 1.596 -25.188 1 83.38 147 ASN B CA 1
ATOM 2430 C C . ASN B 1 147 ? -0.074 0.197 -24.844 1 83.38 147 ASN B C 1
ATOM 2432 O O . ASN B 1 147 ? 0.723 -0.374 -25.594 1 83.38 147 ASN B O 1
ATOM 2436 N N . CYS B 1 148 ? -0.513 -0.304 -23.766 1 84.31 148 CYS B N 1
ATOM 2437 C CA . CYS B 1 148 ? -0.067 -1.62 -23.312 1 84.31 148 CYS B CA 1
ATOM 2438 C C . CYS B 1 148 ? -0.956 -2.719 -23.875 1 84.31 148 CYS B C 1
ATOM 2440 O O . CYS B 1 148 ? -0.544 -3.879 -23.953 1 84.31 148 CYS B O 1
ATOM 2442 N N . SER B 1 149 ? -2.141 -2.365 -24.062 1 77.69 149 SER B N 1
ATOM 2443 C CA . SER B 1 149 ? -3.049 -3.35 -24.641 1 77.69 149 SER B CA 1
ATOM 2444 C C . SER B 1 149 ? -2.705 -3.631 -26.094 1 77.69 149 SER B C 1
ATOM 2446 O O . SER B 1 149 ? -2.963 -4.723 -26.609 1 77.69 149 SER B O 1
ATOM 2448 N N . SER B 1 150 ? -2.266 -2.707 -26.75 1 72.12 150 SER B N 1
ATOM 2449 C CA . SER B 1 150 ? -1.944 -2.852 -28.172 1 72.12 150 SER B CA 1
ATOM 2450 C C . SER B 1 150 ? -0.611 -3.564 -28.359 1 72.12 150 SER B C 1
ATOM 2452 O O . SER B 1 150 ? -0.229 -3.879 -29.5 1 72.12 150 SER B O 1
ATOM 2454 N N . LYS B 1 151 ? 0.049 -3.943 -27.406 1 57.88 151 LYS B N 1
ATOM 2455 C CA . LYS B 1 151 ? 1.319 -4.637 -27.609 1 57.88 151 LYS B CA 1
ATOM 2456 C C . LYS B 1 151 ? 1.142 -6.148 -27.516 1 57.88 151 LYS B C 1
ATOM 2458 O O . LYS B 1 151 ? 0.271 -6.633 -26.797 1 57.88 151 LYS B O 1
#

pLDDT: mean 85.77, std 12.89, range [48.09, 97.44]

Foldseek 3Di:
DQDDDPVLVVLLVVVVVLCVVVPHDDDPLLSLLSSVQSVVQKDFLVRSQVVVVVPDVDDDSVVSVVSVVVCVVSQQKDWDDQPVPTIMIHGHDQEWEWEAEPQPGDIDTDDPVVCVPVPCVVCVVVVPPPVDDRRHDYYYHYHHDPVRVVD/DLDDDPVLVVLLVVVVVLCVVVPHDDDPLLSLLSSVQSVVQKDFLVRSQVVVVVVDVDDDSVVSVVSVVVCVVSQQKDWDDQPVPTIMIHGHDQEWEWEAEPQPGDIDTDDPVVCVPVPCVVCVVVVVPPVDDRRHDYYYHYHHDPVRVVD

Solvent-accessible surface area (backbone atoms only — not comparable to full-atom values): 17070 Å² total; per-residue (Å²): 126,90,82,67,54,74,69,53,44,53,53,49,49,53,52,49,50,56,37,45,76,70,70,43,80,81,45,73,68,51,49,50,51,50,50,49,40,67,71,55,56,60,42,31,66,68,59,48,48,56,57,44,51,74,76,38,90,79,75,52,67,67,58,50,53,50,45,51,50,49,36,43,76,68,56,51,30,43,48,42,33,89,77,66,79,53,55,33,34,23,70,48,55,56,66,40,40,35,39,31,23,74,66,82,62,54,72,41,81,51,54,65,78,65,47,65,73,54,66,60,73,61,49,50,65,66,48,59,60,80,66,43,48,79,63,33,37,40,38,39,37,33,26,31,39,58,79,50,61,74,100,127,93,85,67,52,74,70,52,43,51,52,50,50,52,52,50,50,57,36,45,77,69,70,44,81,80,44,72,67,51,50,49,51,52,50,49,40,68,71,55,57,60,44,32,66,68,60,48,49,57,57,43,52,75,76,36,91,78,74,51,67,68,58,51,53,51,43,51,50,49,35,43,75,67,56,50,30,42,48,42,32,89,78,64,79,53,57,32,35,23,70,47,53,57,67,40,38,34,39,32,22,74,66,81,61,53,74,41,79,53,54,66,78,64,48,65,72,51,68,58,71,60,50,50,65,62,49,62,58,80,68,46,48,79,61,33,37,40,36,40,37,32,26,32,39,56,79,51,61,74,100

Nearest PDB structures (foldseek):
  2fe3-assembly1_B  TM=5.871E-01  e=5.268E-11  Bacillus subtilis
  4rb1-assembly1_B-2  TM=8.056E-01  e=4.102E-08  Magnetospirillum gryphiswaldense MSR-1 v2
  3f8n-assembly1_B  TM=7.472E-01  e=2.458E-08  Bacillus subtilis
  2rgv-assembly1_A  TM=5.737E-01  e=1.567E-09  Bacillus subtilis
  6dk4-assembly1_A  TM=7.301E-01  e=1.218E-07  Campylobacter jejuni

Sequence (302 aa):
MLKLNKIQEEKYFEIIDKLKVKSIKITEIRSNIIKIIIISEHINIQQLTLKLEKNLSNVNLASIYNTIDLLLKEHIITSNTFDGKNIWYELSTNKSAHIKCDGCGKIEHVSADKIKNIDFDKFDHIISDKKQKLEHIKIEIHVICENCSSKMLKLNKIQEEKYFEIIDKLKVKSIKITEIRSNIIKIIIISEHINIQQLTLKLEKNLSNVNLASIYNTIDLLLKEHIITSNTFDGKNIWYELSTNKSAHIKCDGCGKIEHVSADKIKNIDFDKFDHIISDKKQKLEHIKIEIHVICENCSSK

Secondary structure (DSSP, 8-state):
-PPP-HHHHHHHHHHHHHHHHTT----HHHHHHHHHHHHHSSB-HHHHHHHHHHH-S---HHHHHHHHHHHHHTTSEEEE-SSSS--EEEE--SEEEEEEETTT--EEEEPHHHHTTS-THHHHTT---TTPEEEEEEEEEEEE-HHHH--/-PPP-HHHHHHHHHHHHHHHHTT----HHHHHHHHHHHHHSSB-HHHHHHHHHHH-S---HHHHHHHHHHHHHTTSEEEE-SSSS--EEEE--SEEEEEEETTT--EEEEPHHHHTTS-THHHHTTS--TT-EEEEEEEEEEEE-HHHH--